Protein AF-0000000066643109 (afdb_homodimer)

Nearest PDB structures (foldseek):
  7z36-assembly1_D  TM=9.684E-01  e=5.722E-02  Homo sapiens
  7z36-assembly1_D  TM=9.692E-01  e=6.606E-02  Homo sapiens

Foldseek 3Di:
DDPPCPPDPDPPPPVPPCPVPPQDPVSVVVVVCVVPVDDDDDDLVNVQDDDDPVRVVVDDPVRVVVNVVVSVVVNVVSVVVVVPDDDDPVNVVVVVVVVCCVVVCVVPDPPPPPPPPD/DDPPCPPPPPPPPVPPPCPVVVQDPVRVVVVVCVVPVDDDDDDLVNVQDDDDPVRVVVDDPVRVVVNVVVSVVVNVVSVVVVVPDDDDPVNVVVVVVVVCCVVVCVVPDPPPPPPPPD

Radius of gyration: 29.35 Å; Cα contacts (8 Å, |Δi|>4): 134; chains: 2; bounding box: 91×87×58 Å

Secondary structure (DSSP, 8-state):
------------------------HHHHHHHHHHHHS--PPPPHHHHPPP--HHHHHHS-HHHHHHHHHHHHHHHHHHHHHHHT----HHHHHHHHHHHHHHHHHTTS----------/------------------------HHHHHHHHHHHHS--PPPPHHHHPPP--HHHHHHS-HHHHHHHHHHHHHHHHHHHHHHHT----HHHHHHHHHHHHHHHHHTTTTTT-------

Sequence (236 aa):
MAAADLSHGHYLSGDPVCLHEEKTPAGRIVADCLTDCYQDSVTFDDVAVDFTQEEWTLLDSTQRSLYSDVMLENYKNLATVGGQIIKPSLISWLEQEESRTVQGGVLQGRKTQWKGTLMAAADLSHGHYLSGDPVCLHEEKTPAGRIVADCLTDCYQDSVTFDDVAVDFTQEEWTLLDSTQRSLYSDVMLENYKNLATVGGQIIKPSLISWLEQEESRTVQGGVLQGRKTQWKGTL

Solvent-accessible surface area (backbone atoms only — not comparable to full-atom values): 14767 Å² total; per-residue (Å²): 137,83,80,79,80,82,70,77,76,75,77,82,70,66,75,71,74,70,68,73,64,71,64,45,74,50,40,46,52,47,56,48,36,72,72,65,42,72,56,81,59,81,52,62,80,75,53,60,82,87,69,54,75,70,42,52,70,64,39,51,72,70,52,48,50,51,46,46,49,50,54,52,49,38,46,49,40,45,47,51,52,23,71,61,67,64,89,48,69,66,55,54,48,46,55,49,52,51,50,50,46,50,65,52,28,77,69,51,83,86,74,79,78,79,77,72,84,122,136,84,80,78,80,80,70,82,74,75,75,81,69,65,72,71,75,70,69,72,66,70,64,45,74,50,40,46,53,46,55,48,36,71,72,65,43,71,56,82,60,82,53,64,80,75,54,59,83,87,69,54,74,70,43,50,70,66,40,49,72,67,54,49,50,50,46,47,50,51,54,50,49,39,45,49,41,45,48,51,52,23,72,60,68,65,87,48,70,67,56,54,49,47,55,49,51,51,49,51,45,49,66,51,27,71,66,73,66,77,64,84,74,81,76,77,79,124

Organism: Homo sapiens (NCBI:txid9606)

pLDDT: mean 73.39, std 25.39, range [19.12, 96.25]

Structure (mmCIF, N/CA/C/O backbone):
data_AF-0000000066643109-model_v1
#
loop_
_entity.id
_entity.type
_entity.pdbx_description
1 polymer 'Zinc finger protein 426'
#
loop_
_atom_site.group_PDB
_atom_site.id
_atom_site.type_symbol
_atom_site.label_atom_id
_atom_site.label_alt_id
_atom_site.label_comp_id
_atom_site.label_asym_id
_atom_site.label_entity_id
_ato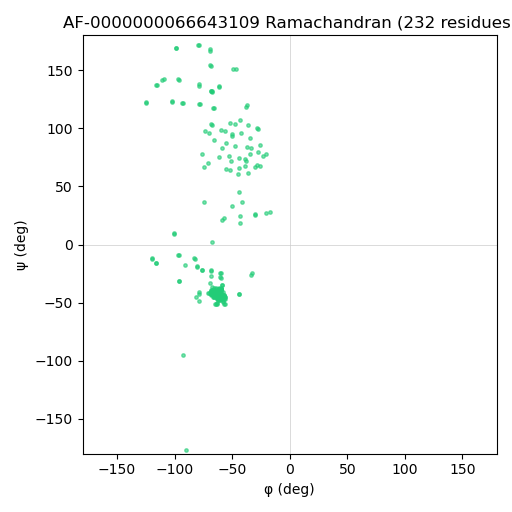m_site.label_seq_id
_atom_site.pdbx_PDB_ins_code
_atom_site.Cartn_x
_atom_site.Cartn_y
_atom_site.Cartn_z
_atom_site.occupancy
_atom_site.B_iso_or_equiv
_atom_site.auth_seq_id
_atom_site.auth_comp_id
_atom_site.auth_asym_id
_atom_site.auth_atom_id
_atom_site.pdbx_PDB_model_num
ATOM 1 N N . MET A 1 1 ? 47.844 36.219 18.75 1 25.09 1 MET A N 1
ATOM 2 C CA . MET A 1 1 ? 46.438 36.656 18.766 1 25.09 1 MET A CA 1
ATOM 3 C C . MET A 1 1 ? 45.5 35.438 18.656 1 25.09 1 MET A C 1
ATOM 5 O O . MET A 1 1 ? 45.469 34.75 17.641 1 25.09 1 MET A O 1
ATOM 9 N N . ALA A 1 2 ? 45.094 34.812 19.844 1 27.59 2 ALA A N 1
ATOM 10 C CA . ALA A 1 2 ? 44.562 33.5 20.203 1 27.59 2 ALA A CA 1
ATOM 11 C C . ALA A 1 2 ? 43.156 33.312 19.703 1 27.59 2 ALA A C 1
ATOM 13 O O . ALA A 1 2 ? 42.281 34.188 19.906 1 27.59 2 ALA A O 1
ATOM 14 N N . ALA A 1 3 ? 42.969 32.688 18.547 1 30.89 3 ALA A N 1
ATOM 15 C CA . ALA A 1 3 ? 41.719 32.469 17.828 1 30.89 3 ALA A CA 1
ATOM 16 C C . ALA A 1 3 ? 40.688 31.766 18.719 1 30.89 3 ALA A C 1
ATOM 18 O O . ALA A 1 3 ? 41 30.719 19.312 1 30.89 3 ALA A O 1
ATOM 19 N N . ALA A 1 4 ? 39.875 32.531 19.531 1 28.94 4 ALA A N 1
ATOM 20 C CA . ALA A 1 4 ? 38.875 32.062 20.469 1 28.94 4 ALA A CA 1
ATOM 21 C C . ALA A 1 4 ? 37.969 31 19.828 1 28.94 4 ALA A C 1
ATOM 23 O O . ALA A 1 4 ? 37.5 31.172 18.688 1 28.94 4 ALA A O 1
ATOM 24 N N . ASP A 1 5 ? 38.188 29.734 20.172 1 29.38 5 ASP A N 1
ATOM 25 C CA . ASP A 1 5 ? 37.562 28.453 19.875 1 29.38 5 ASP A CA 1
ATOM 26 C C . ASP A 1 5 ? 36.062 28.469 20.141 1 29.38 5 ASP A C 1
ATOM 28 O O . ASP A 1 5 ? 35.625 28.516 21.297 1 29.38 5 ASP A O 1
ATOM 32 N N . LEU A 1 6 ? 35.25 29.25 19.453 1 32.25 6 LEU A N 1
ATOM 33 C CA . LEU A 1 6 ? 33.812 29.453 19.609 1 32.25 6 LEU A CA 1
ATOM 34 C C . LEU A 1 6 ? 33.062 28.125 19.484 1 32.25 6 LEU A C 1
ATOM 36 O O . LEU A 1 6 ? 31.953 28.078 18.922 1 32.25 6 LEU A O 1
ATOM 40 N N . SER A 1 7 ? 33.719 27 19.719 1 28.22 7 SER A N 1
ATOM 41 C CA . SER A 1 7 ? 33.188 25.688 19.344 1 28.22 7 SER A CA 1
ATOM 42 C C . SER A 1 7 ? 31.906 25.391 20.109 1 28.22 7 SER A C 1
ATOM 44 O O . SER A 1 7 ? 31.156 24.484 19.734 1 28.22 7 SER A O 1
ATOM 46 N N . HIS A 1 8 ? 31.797 25.641 21.438 1 28.88 8 HIS A N 1
ATOM 47 C CA . HIS A 1 8 ? 31 24.812 22.344 1 28.88 8 HIS A CA 1
ATOM 48 C C . HIS A 1 8 ? 29.516 25.062 22.156 1 28.88 8 HIS A C 1
ATOM 50 O O . HIS A 1 8 ? 29.016 26.141 22.469 1 28.88 8 HIS A O 1
ATOM 56 N N . GLY A 1 9 ? 28.875 24.766 21.125 1 31.28 9 GLY A N 1
ATOM 57 C CA . GLY A 1 9 ? 27.438 25.016 20.969 1 31.28 9 GLY A CA 1
ATOM 58 C C . GLY A 1 9 ? 26.609 24.453 22.109 1 31.28 9 GLY A C 1
ATOM 59 O O . GLY A 1 9 ? 26.609 23.234 22.328 1 31.28 9 GLY A O 1
ATOM 60 N N . HIS A 1 10 ? 26.531 25 23.281 1 29.91 10 HIS A N 1
ATOM 61 C CA . HIS A 1 10 ? 25.812 24.719 24.516 1 29.91 10 HIS A CA 1
ATOM 62 C C . HIS A 1 10 ? 24.422 24.172 24.219 1 29.91 10 HIS A C 1
ATOM 64 O O . HIS A 1 10 ? 23.719 24.672 23.344 1 29.91 10 HIS A O 1
ATOM 70 N N . TYR A 1 11 ? 24.219 22.797 24.359 1 30.39 11 TYR A N 1
ATOM 71 C CA . TYR A 1 11 ? 23.078 21.969 24.719 1 30.39 11 TYR A CA 1
ATOM 72 C C . TYR A 1 11 ? 22.141 22.688 25.672 1 30.39 11 TYR A C 1
ATOM 74 O O . TYR A 1 11 ? 22.531 23.062 26.781 1 30.39 11 TYR A O 1
ATOM 82 N N . LEU A 1 12 ? 21.453 23.766 25.25 1 33.47 12 LEU A N 1
ATOM 83 C CA . LEU A 1 12 ? 20.422 24.328 26.094 1 33.47 12 LEU A CA 1
ATOM 84 C C . LEU A 1 12 ? 19.625 23.234 26.797 1 33.47 12 LEU A C 1
ATOM 86 O O . LEU A 1 12 ? 18.906 22.469 26.141 1 33.47 12 LEU A O 1
ATOM 90 N N . SER A 1 13 ? 20.188 22.5 27.688 1 35.19 13 SER A N 1
ATOM 91 C CA . SER A 1 13 ? 19.688 21.703 28.812 1 35.19 13 SER A CA 1
ATOM 92 C C . SER A 1 13 ? 18.609 22.469 29.578 1 35.19 13 SER A C 1
ATOM 94 O O . SER A 1 13 ? 18.891 23.141 30.578 1 35.19 13 SER A O 1
ATOM 96 N N . GLY A 1 14 ? 17.969 23.453 29.125 1 35.06 14 GLY A N 1
ATOM 97 C CA . GLY A 1 14 ? 16.969 23.953 30.062 1 35.06 14 GLY A CA 1
ATOM 98 C C . GLY A 1 14 ? 16.188 22.844 30.734 1 35.06 14 GLY A C 1
ATOM 99 O O . GLY A 1 14 ? 15.938 21.797 30.141 1 35.06 14 GLY A O 1
ATOM 100 N N . ASP A 1 15 ? 16.422 22.578 32 1 40.12 15 ASP A N 1
ATOM 101 C CA . ASP A 1 15 ? 15.562 21.766 32.844 1 40.12 15 ASP A CA 1
ATOM 102 C C . ASP A 1 15 ? 14.109 21.812 32.375 1 40.12 15 ASP A C 1
ATOM 104 O O . ASP A 1 15 ? 13.492 22.891 32.375 1 40.12 15 ASP A O 1
ATOM 108 N N . PRO A 1 16 ? 13.68 21.078 31.359 1 40.12 16 PRO A N 1
ATOM 109 C CA . PRO A 1 16 ? 12.227 21.141 31.172 1 40.12 16 PRO A CA 1
ATOM 110 C C . PRO A 1 16 ? 11.469 21.156 32.5 1 40.12 16 PRO A C 1
ATOM 112 O O . PRO A 1 16 ? 11.703 20.312 33.375 1 40.12 16 PRO A O 1
ATOM 115 N N . VAL A 1 17 ? 11.406 22.125 33.281 1 42.88 17 VAL A N 1
ATOM 116 C CA . VAL A 1 17 ? 10.188 22.094 34.094 1 42.88 17 VAL A CA 1
ATOM 117 C C . VAL A 1 17 ? 9.125 21.25 33.375 1 42.88 17 VAL A C 1
ATOM 119 O O . VAL A 1 17 ? 8.688 21.609 32.281 1 42.88 17 VAL A O 1
ATOM 122 N N . CYS A 1 18 ? 9.188 19.953 33.375 1 43.78 18 CYS A N 1
ATOM 123 C CA . CYS A 1 18 ? 8.102 19.031 33.031 1 43.78 18 CYS A CA 1
ATOM 124 C C . CYS A 1 18 ? 6.75 19.641 33.375 1 43.78 18 CYS A C 1
ATOM 126 O O . CYS A 1 18 ? 6.254 19.469 34.5 1 43.78 18 CYS A O 1
ATOM 128 N N . LEU A 1 19 ? 6.484 20.844 33.438 1 39.53 19 LEU A N 1
ATOM 129 C CA . LEU A 1 19 ? 5.043 21.031 33.312 1 39.53 19 LEU A CA 1
ATOM 130 C C . LEU A 1 19 ? 4.402 19.922 32.5 1 39.53 19 LEU A C 1
ATOM 132 O O . LEU A 1 19 ? 4.66 19.812 31.297 1 39.53 19 LEU A O 1
ATOM 136 N N . HIS A 1 20 ? 4.324 18.672 32.938 1 47.22 20 HIS A N 1
ATOM 137 C CA . HIS A 1 20 ? 3.406 17.641 32.469 1 47.22 20 HIS A CA 1
ATOM 138 C C . HIS A 1 20 ? 2.244 18.25 31.703 1 47.22 20 HIS A C 1
ATOM 140 O O . HIS A 1 20 ? 1.21 18.594 32.281 1 47.22 20 HIS A O 1
ATOM 146 N N . GLU A 1 21 ? 2.396 19.359 31.078 1 54.44 21 GLU A N 1
ATOM 147 C CA . GLU A 1 21 ? 1.224 19.781 30.312 1 54.44 21 GLU A CA 1
ATOM 148 C C . GLU A 1 21 ? 0.521 18.609 29.672 1 54.44 21 GLU A C 1
ATOM 150 O O . GLU A 1 21 ? 1.142 17.844 28.922 1 54.44 21 GLU A O 1
ATOM 155 N N . GLU A 1 22 ? -0.331 17.953 30.391 1 64.69 22 GLU A N 1
ATOM 156 C CA . GLU A 1 22 ? -1.212 16.922 29.859 1 64.69 22 GLU A CA 1
ATOM 157 C C . GLU A 1 22 ? -1.52 17.141 28.391 1 64.69 22 GLU A C 1
ATOM 159 O O . GLU A 1 22 ? -1.927 18.234 28 1 64.69 22 GLU A O 1
ATOM 164 N N . LYS A 1 23 ? -0.829 16.422 27.531 1 74.25 23 LYS A N 1
ATOM 165 C CA . LYS A 1 23 ? -1.184 16.516 26.125 1 74.25 23 LYS A CA 1
ATOM 166 C C .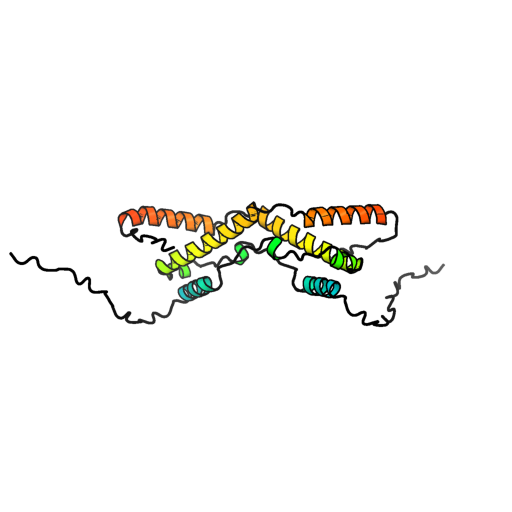 LYS A 1 23 ? -2.693 16.641 25.938 1 74.25 23 LYS A C 1
ATOM 168 O O . LYS A 1 23 ? -3.461 15.922 26.594 1 74.25 23 LYS A O 1
ATOM 173 N N . THR A 1 24 ? -3.078 17.734 25.328 1 85.44 24 THR A N 1
ATOM 174 C CA . THR A 1 24 ? -4.48 17.797 24.938 1 85.44 24 THR A CA 1
ATOM 175 C C . THR A 1 24 ? -4.895 16.531 24.203 1 85.44 24 THR A C 1
ATOM 177 O O . THR A 1 24 ? -4.039 15.758 23.75 1 85.44 24 THR A O 1
ATOM 180 N N . PRO A 1 25 ? -6.16 16.219 24.344 1 87.94 25 PRO A N 1
ATOM 181 C CA . PRO A 1 25 ? -6.621 15.078 23.547 1 87.94 25 PRO A CA 1
ATOM 182 C C . PRO A 1 25 ? -6.102 15.109 22.109 1 87.94 25 PRO A C 1
ATOM 184 O O . PRO A 1 25 ? -5.699 14.078 21.578 1 87.94 25 PRO A O 1
ATOM 187 N N . ALA A 1 26 ? -6.156 16.344 21.562 1 90.25 26 ALA A N 1
ATOM 188 C CA . ALA A 1 26 ? -5.641 16.484 20.203 1 90.25 26 ALA A CA 1
ATOM 189 C C . ALA A 1 26 ? -4.152 16.156 20.141 1 90.25 26 ALA A C 1
ATOM 191 O O . ALA A 1 26 ? -3.689 15.5 19.203 1 90.25 26 ALA A O 1
ATOM 192 N N . GLY A 1 27 ? -3.414 16.609 21.094 1 90.88 27 GLY A N 1
ATOM 193 C CA . GLY A 1 27 ? -1.991 16.328 21.188 1 90.88 27 GLY A CA 1
ATOM 194 C C . GLY A 1 27 ? -1.694 14.836 21.281 1 90.88 27 GLY A C 1
ATOM 195 O O . GLY A 1 27 ? -0.711 14.359 20.719 1 90.88 27 GLY A O 1
ATOM 196 N N . ARG A 1 28 ? -2.506 14.133 21.984 1 90.38 28 ARG A N 1
ATOM 197 C CA . ARG A 1 28 ? -2.342 12.688 22.125 1 90.38 28 ARG A CA 1
ATOM 198 C C . ARG A 1 28 ? -2.541 11.984 20.797 1 90.38 28 ARG A C 1
ATOM 200 O O . ARG A 1 28 ? -1.854 11.008 20.5 1 90.38 28 ARG A O 1
ATOM 207 N N . ILE A 1 29 ? -3.506 12.539 20.047 1 91.25 29 ILE A N 1
ATOM 208 C CA . ILE A 1 29 ? -3.756 11.969 18.734 1 91.25 29 ILE A CA 1
ATOM 209 C C . ILE A 1 29 ? -2.502 12.102 17.859 1 91.25 29 ILE A C 1
ATOM 211 O O . ILE A 1 29 ? -2.115 11.156 17.172 1 91.25 29 ILE A O 1
ATOM 215 N N . VAL A 1 30 ? -1.817 13.242 17.938 1 92.31 30 VAL A N 1
ATOM 216 C CA . VAL A 1 30 ? -0.598 13.453 17.156 1 92.31 30 VAL A CA 1
ATOM 217 C C . VAL A 1 30 ? 0.509 12.539 17.672 1 92.31 30 VAL A C 1
ATOM 219 O O . VAL A 1 30 ? 1.261 11.961 16.891 1 92.31 30 VAL A O 1
ATOM 222 N N . ALA A 1 31 ? 0.611 12.43 18.938 1 89.5 31 ALA A N 1
ATOM 223 C CA . ALA A 1 31 ? 1.619 11.547 19.516 1 89.5 31 ALA A CA 1
ATOM 224 C C . ALA A 1 31 ? 1.421 10.109 19.062 1 89.5 31 ALA A C 1
ATOM 226 O O . ALA A 1 31 ? 2.387 9.414 18.719 1 89.5 31 ALA A O 1
ATOM 227 N N . ASP A 1 32 ? 0.211 9.68 19.062 1 89.88 32 ASP A N 1
ATOM 228 C CA . ASP A 1 32 ? -0.107 8.336 18.594 1 89.88 32 ASP A CA 1
ATOM 229 C C . ASP A 1 32 ? 0.246 8.188 17.109 1 89.88 32 ASP A C 1
ATOM 231 O O . ASP A 1 32 ? 0.726 7.133 16.688 1 89.88 32 ASP A O 1
ATOM 235 N N . CYS A 1 33 ? -0.052 9.25 16.344 1 89.19 33 CYS A N 1
ATOM 236 C CA . CYS A 1 33 ? 0.251 9.234 14.922 1 89.19 33 CYS A CA 1
ATOM 237 C C . CYS A 1 33 ? 1.745 9.055 14.688 1 89.19 33 CYS A C 1
ATOM 239 O O . CYS A 1 33 ? 2.146 8.367 13.742 1 89.19 33 CYS A O 1
ATOM 241 N N . LEU A 1 34 ? 2.521 9.672 15.523 1 86.62 34 LEU A N 1
ATOM 242 C CA . LEU A 1 34 ? 3.967 9.562 15.367 1 86.62 34 LEU A CA 1
ATOM 243 C C . LEU A 1 34 ? 4.418 8.109 15.477 1 86.62 34 LEU A C 1
ATOM 245 O O . LEU A 1 34 ? 5.383 7.707 14.828 1 86.62 34 LEU A O 1
ATOM 249 N N . THR A 1 35 ? 3.686 7.387 16.188 1 86.06 35 THR A N 1
ATOM 250 C CA . THR A 1 35 ? 4.09 6.004 16.422 1 86.06 35 THR A CA 1
ATOM 251 C C . THR A 1 35 ? 3.398 5.059 15.445 1 86.06 35 THR A C 1
ATOM 253 O O . THR A 1 35 ? 3.986 4.066 15.016 1 86.06 35 THR A O 1
ATOM 256 N N . ASP A 1 36 ? 2.244 5.445 15.094 1 86.25 36 ASP A N 1
ATOM 257 C CA . ASP A 1 36 ? 1.431 4.422 14.445 1 86.25 36 ASP A CA 1
ATOM 258 C C . ASP A 1 36 ? 1.048 4.844 13.031 1 86.25 36 ASP A C 1
ATOM 260 O O . ASP A 1 36 ? 0.532 4.035 12.25 1 86.25 36 ASP A O 1
ATOM 264 N N . CYS A 1 37 ? 1.253 6.059 12.656 1 85.19 37 CYS A N 1
ATOM 265 C CA . CYS A 1 37 ? 0.661 6.551 11.414 1 85.19 37 CYS A CA 1
ATOM 266 C C . CYS A 1 37 ? 1.658 6.473 10.266 1 85.19 37 CYS A C 1
ATOM 268 O O . CYS A 1 37 ? 1.289 6.652 9.109 1 85.19 37 CYS A O 1
ATOM 270 N N . TYR A 1 38 ? 2.928 6.16 10.656 1 82.94 38 TYR A N 1
ATOM 271 C CA . TYR A 1 38 ? 3.885 5.965 9.57 1 82.94 38 TYR A CA 1
ATOM 272 C C . TYR A 1 38 ? 3.711 4.594 8.93 1 82.94 38 TYR A C 1
ATOM 274 O O . TYR A 1 38 ? 3.705 3.572 9.625 1 82.94 38 TYR A O 1
ATOM 282 N N . GLN A 1 39 ? 3.432 4.625 7.68 1 81 39 GLN A N 1
ATOM 283 C CA . GLN A 1 39 ? 3.24 3.352 6.992 1 81 39 GLN A CA 1
ATOM 284 C C . GLN A 1 39 ? 4.16 3.236 5.777 1 81 39 GLN A C 1
ATOM 286 O O . GLN A 1 39 ? 4.191 4.129 4.93 1 81 39 GLN A O 1
ATOM 291 N N . ASP A 1 40 ? 4.934 2.145 5.895 1 82.5 40 ASP A N 1
ATOM 292 C CA . ASP A 1 40 ? 5.68 1.821 4.68 1 82.5 40 ASP A CA 1
ATOM 293 C C . ASP A 1 40 ? 4.742 1.353 3.57 1 82.5 40 ASP A C 1
ATOM 295 O O . ASP A 1 40 ? 3.738 0.687 3.836 1 82.5 40 ASP A O 1
ATOM 299 N N . SER A 1 41 ? 4.918 1.901 2.402 1 85.44 41 SER A N 1
ATOM 300 C CA . SER A 1 41 ? 4.152 1.405 1.261 1 85.44 41 SER A CA 1
ATOM 301 C C . SER A 1 41 ? 4.469 -0.061 0.982 1 85.44 41 SER A C 1
ATOM 303 O O . SER A 1 41 ? 5.617 -0.49 1.109 1 85.44 41 SER A O 1
ATOM 305 N N . VAL A 1 42 ? 3.475 -0.715 0.774 1 87.81 42 VAL A N 1
ATOM 306 C CA . VAL A 1 42 ? 3.637 -2.127 0.439 1 87.81 42 VAL A CA 1
ATOM 307 C C . VAL A 1 42 ? 3.691 -2.293 -1.078 1 87.81 42 VAL A C 1
ATOM 309 O O . VAL A 1 42 ? 2.84 -1.769 -1.798 1 87.81 42 VAL A O 1
ATOM 312 N N . THR A 1 43 ? 4.824 -2.896 -1.604 1 90.69 43 THR A N 1
ATOM 313 C CA . THR A 1 43 ? 4.953 -3.242 -3.016 1 90.69 43 THR A CA 1
ATOM 314 C C . THR A 1 43 ? 4.641 -4.719 -3.24 1 90.69 43 THR A C 1
ATOM 316 O O . THR A 1 43 ? 4.523 -5.488 -2.283 1 90.69 43 THR A O 1
ATOM 319 N N . PHE A 1 44 ? 4.504 -5.109 -4.469 1 92.94 44 PHE A N 1
ATOM 320 C CA . PHE A 1 44 ? 4.234 -6.512 -4.777 1 92.94 44 PHE A CA 1
ATOM 321 C C . PHE A 1 44 ? 5.371 -7.398 -4.285 1 92.94 44 PHE A C 1
ATOM 323 O O . PHE A 1 44 ? 5.133 -8.508 -3.797 1 92.94 44 PHE A O 1
ATOM 330 N N . ASP A 1 45 ? 6.625 -6.949 -4.395 1 90.56 45 ASP A N 1
ATOM 331 C CA . ASP A 1 45 ? 7.777 -7.727 -3.949 1 90.56 45 ASP A CA 1
ATOM 332 C C . ASP A 1 45 ? 7.699 -8.016 -2.453 1 90.56 45 ASP A C 1
ATOM 334 O O . ASP A 1 45 ? 8.234 -9.023 -1.98 1 90.56 45 ASP A O 1
ATOM 338 N N . ASP A 1 46 ? 6.977 -7.168 -1.773 1 89.62 46 ASP A N 1
ATOM 339 C CA . ASP A 1 46 ? 6.844 -7.34 -0.331 1 89.62 46 ASP A CA 1
ATOM 340 C C . ASP A 1 46 ? 5.871 -8.469 0 1 89.62 46 ASP A C 1
ATOM 342 O O . ASP A 1 46 ? 5.926 -9.039 1.091 1 89.62 46 ASP A O 1
ATOM 346 N N . VAL A 1 47 ? 4.973 -8.82 -0.944 1 89.81 47 VAL A N 1
ATOM 347 C CA . VAL A 1 47 ? 3.936 -9.797 -0.624 1 89.81 47 VAL A CA 1
ATOM 348 C C . VAL A 1 47 ? 4.113 -11.039 -1.489 1 89.81 47 VAL A C 1
ATOM 350 O O . VAL A 1 47 ? 3.52 -12.086 -1.215 1 89.81 47 VAL A O 1
ATOM 353 N N . ALA A 1 48 ? 4.879 -10.945 -2.525 1 92.19 48 ALA A N 1
ATOM 354 C CA . ALA A 1 48 ? 5.082 -12.07 -3.428 1 92.19 48 ALA A CA 1
ATOM 355 C C . ALA A 1 48 ? 5.844 -13.195 -2.734 1 92.19 48 ALA A C 1
ATOM 357 O O . ALA A 1 48 ? 6.777 -12.945 -1.97 1 92.19 48 ALA A O 1
ATOM 358 N N . VAL A 1 49 ? 5.273 -14.422 -2.898 1 93.12 49 VAL A N 1
ATOM 359 C CA . VAL A 1 49 ? 5.953 -15.625 -2.432 1 93.12 49 VAL A CA 1
ATOM 360 C C . VAL A 1 49 ? 6.594 -16.344 -3.613 1 93.12 49 VAL A C 1
ATOM 362 O O . VAL A 1 49 ? 5.898 -16.766 -4.551 1 93.12 49 VAL A O 1
ATOM 365 N N . ASP A 1 50 ? 7.922 -16.547 -3.488 1 91.44 50 ASP A N 1
ATOM 366 C CA . ASP A 1 50 ? 8.656 -17.156 -4.586 1 91.44 50 ASP A CA 1
ATOM 367 C C . ASP A 1 50 ? 8.828 -18.656 -4.359 1 91.44 50 ASP A C 1
ATOM 369 O O . ASP A 1 50 ? 9.078 -19.094 -3.234 1 91.44 50 ASP A O 1
ATOM 373 N N . PHE A 1 51 ? 8.727 -19.406 -5.469 1 92.88 51 PHE A N 1
ATOM 374 C CA . PHE A 1 51 ? 9.047 -20.828 -5.484 1 92.88 51 PHE A CA 1
ATOM 375 C C . PHE A 1 51 ? 10.227 -21.109 -6.398 1 92.88 51 PHE A C 1
ATOM 377 O O . PHE A 1 51 ? 10.344 -20.516 -7.477 1 92.88 51 PHE A O 1
ATOM 384 N N . THR A 1 52 ? 11.133 -21.984 -5.891 1 90.5 52 THR A N 1
ATOM 385 C CA . THR A 1 52 ? 12.109 -22.547 -6.816 1 90.5 52 THR A CA 1
ATOM 386 C C . THR A 1 52 ? 11.43 -23.5 -7.805 1 90.5 52 THR A C 1
ATOM 388 O O . THR A 1 52 ? 10.281 -23.891 -7.598 1 90.5 52 THR A O 1
ATOM 391 N N . GLN A 1 53 ? 12.141 -23.875 -8.883 1 88.94 53 GLN A N 1
ATOM 392 C CA . GLN A 1 53 ? 11.609 -24.828 -9.852 1 88.94 53 GLN A CA 1
ATOM 393 C C . GLN A 1 53 ? 11.25 -26.156 -9.188 1 88.94 53 GLN A C 1
ATOM 395 O O . GLN A 1 53 ? 10.203 -26.734 -9.477 1 88.94 53 GLN A O 1
ATOM 400 N N . GLU A 1 54 ? 12.125 -26.578 -8.281 1 90.69 54 GLU A N 1
ATOM 401 C CA . GLU A 1 54 ? 11.898 -27.828 -7.574 1 90.69 54 GLU A CA 1
ATOM 402 C C . GLU A 1 54 ? 10.664 -27.75 -6.684 1 90.69 54 GLU A C 1
ATOM 404 O O . GLU A 1 54 ? 9.836 -28.672 -6.668 1 90.69 54 GLU A O 1
ATOM 409 N N . GLU A 1 55 ? 10.562 -26.656 -5.973 1 91 55 GLU A N 1
ATOM 410 C CA . GLU A 1 55 ? 9.398 -26.469 -5.113 1 91 55 GLU A CA 1
ATOM 411 C C . GLU A 1 55 ? 8.117 -26.391 -5.934 1 91 55 GLU A C 1
ATOM 413 O O . GLU A 1 55 ? 7.09 -26.953 -5.535 1 91 55 GLU A O 1
ATOM 418 N N . TRP A 1 56 ? 8.141 -25.781 -7.051 1 91 56 TRP A N 1
ATOM 419 C CA . TRP A 1 56 ? 6.969 -25.609 -7.91 1 91 56 TRP A CA 1
ATOM 420 C C . TRP A 1 56 ? 6.457 -26.969 -8.391 1 91 56 TRP A C 1
ATOM 422 O O . TRP A 1 56 ? 5.246 -27.188 -8.469 1 91 56 TRP A O 1
ATOM 432 N N . THR A 1 57 ? 7.363 -27.875 -8.742 1 91.25 57 THR A N 1
ATOM 433 C CA . THR A 1 57 ? 6.984 -29.188 -9.25 1 91.25 57 THR A CA 1
ATOM 434 C C . THR A 1 57 ? 6.328 -30.031 -8.156 1 91.25 57 THR A C 1
ATOM 436 O O . THR A 1 57 ? 5.617 -30.984 -8.453 1 91.25 57 THR A O 1
ATOM 439 N N . LEU A 1 58 ? 6.629 -29.641 -6.875 1 92.62 58 LEU A N 1
ATOM 440 C CA . LEU A 1 58 ? 6.082 -30.391 -5.758 1 92.62 58 LEU A CA 1
ATOM 441 C C . LEU A 1 58 ? 4.664 -29.938 -5.434 1 92.62 58 LEU A C 1
ATOM 443 O O . LEU A 1 58 ? 3.945 -30.609 -4.688 1 92.62 58 LEU A O 1
ATOM 447 N N . LEU A 1 59 ? 4.199 -28.828 -5.996 1 92.94 59 LEU A N 1
ATOM 448 C CA . LEU A 1 59 ? 2.836 -28.344 -5.797 1 92.94 59 LEU A CA 1
ATOM 449 C C . LEU A 1 59 ? 1.853 -29.125 -6.676 1 92.94 59 LEU A C 1
ATOM 451 O O . LEU A 1 59 ? 2.154 -29.422 -7.832 1 92.94 59 LEU A O 1
ATOM 455 N N . ASP A 1 60 ? 0.731 -29.469 -6.117 1 90.38 60 ASP A N 1
ATOM 456 C CA . ASP A 1 60 ? -0.319 -30.047 -6.953 1 90.38 60 ASP A CA 1
ATOM 457 C C . ASP A 1 60 ? -1.077 -28.953 -7.703 1 90.38 60 ASP A C 1
ATOM 459 O O . ASP A 1 60 ? -0.85 -27.766 -7.473 1 90.38 60 ASP A O 1
ATOM 463 N N . SER A 1 61 ? -1.949 -29.328 -8.625 1 87.88 61 SER A N 1
ATOM 464 C CA . SER A 1 61 ? -2.648 -28.391 -9.5 1 87.88 61 SER A CA 1
ATOM 465 C C . SER A 1 61 ? -3.5 -27.422 -8.688 1 87.88 61 SER A C 1
ATOM 467 O O . SER A 1 61 ? -3.6 -26.234 -9.031 1 87.88 61 SER A O 1
ATOM 469 N N . THR A 1 62 ? -4.203 -27.906 -7.617 1 88.69 62 THR A N 1
ATOM 470 C CA . THR A 1 62 ? -5.043 -27.062 -6.77 1 88.69 62 THR A CA 1
ATOM 471 C C . THR A 1 62 ? -4.203 -26.016 -6.059 1 88.69 62 THR A C 1
ATOM 473 O O . THR A 1 62 ? -4.574 -24.828 -6.027 1 88.69 62 THR A O 1
ATOM 476 N N . GLN A 1 63 ? -3.023 -26.453 -5.59 1 89.5 63 GLN A N 1
ATOM 477 C CA . GLN A 1 63 ? -2.115 -25.547 -4.895 1 89.5 63 GLN A CA 1
ATOM 478 C C . GLN A 1 63 ? -1.542 -24.5 -5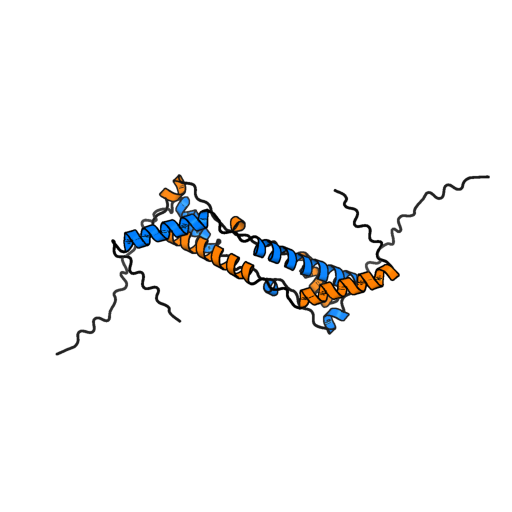.852 1 89.5 63 GLN A C 1
ATOM 480 O O . GLN A 1 63 ? -1.422 -23.328 -5.496 1 89.5 63 GLN A O 1
ATOM 485 N N . ARG A 1 64 ? -1.215 -24.859 -7.027 1 92.69 64 ARG A N 1
ATOM 486 C CA . ARG A 1 64 ? -0.73 -23.922 -8.039 1 92.69 64 ARG A CA 1
ATOM 487 C C . ARG A 1 64 ? -1.8 -22.891 -8.391 1 92.69 64 ARG A C 1
ATOM 489 O O . ARG A 1 64 ? -1.51 -21.703 -8.508 1 92.69 64 ARG A O 1
ATOM 496 N N . SER A 1 65 ? -3.018 -23.375 -8.555 1 91.19 65 SER A N 1
ATOM 497 C CA . SER A 1 65 ? -4.121 -22.469 -8.867 1 91.19 65 SER A CA 1
ATOM 498 C C . SER A 1 65 ? -4.367 -21.484 -7.73 1 91.19 65 SER A C 1
ATOM 500 O O . SER A 1 65 ? -4.57 -20.297 -7.973 1 91.19 65 SER A O 1
ATOM 502 N N . LEU A 1 66 ? -4.363 -22.031 -6.531 1 91.81 66 LEU A N 1
ATOM 503 C CA . LEU A 1 66 ? -4.562 -21.172 -5.367 1 91.81 66 LEU A CA 1
ATOM 504 C C . LEU A 1 66 ? -3.469 -20.109 -5.285 1 91.81 66 LEU A C 1
ATOM 506 O O . LEU A 1 66 ? -3.758 -18.922 -5.066 1 91.81 66 LEU A O 1
ATOM 510 N N . TYR A 1 67 ? -2.227 -20.562 -5.469 1 94.44 67 TYR A N 1
ATOM 511 C CA . TYR A 1 67 ? -1.094 -19.641 -5.492 1 94.44 67 TYR A CA 1
ATOM 512 C C . TYR A 1 67 ? -1.284 -18.578 -6.555 1 94.44 67 TYR A C 1
ATOM 514 O O . TYR A 1 67 ? -1.136 -17.375 -6.277 1 94.44 67 TYR A O 1
ATOM 522 N N . SER A 1 68 ? -1.58 -18.922 -7.777 1 94.19 68 SER A N 1
ATOM 523 C CA . SER A 1 68 ? -1.789 -18 -8.891 1 94.19 68 SER A CA 1
ATOM 524 C C . SER A 1 68 ? -2.889 -17 -8.57 1 94.19 68 SER A C 1
ATOM 526 O O . SER A 1 68 ? -2.711 -15.797 -8.773 1 94.19 68 SER A O 1
ATOM 528 N N . ASP A 1 69 ? -3.947 -17.516 -8.008 1 93.5 69 ASP A N 1
ATOM 529 C CA . ASP A 1 69 ? -5.074 -16.641 -7.672 1 93.5 69 ASP A CA 1
ATOM 530 C C . ASP A 1 69 ? -4.66 -15.578 -6.664 1 93.5 69 ASP A C 1
ATOM 532 O O . ASP A 1 69 ? -4.98 -14.398 -6.832 1 93.5 69 ASP A O 1
ATOM 536 N N . VAL A 1 70 ? -3.98 -16.031 -5.668 1 94.06 70 VAL A N 1
ATOM 537 C CA . VAL A 1 70 ? -3.596 -15.117 -4.602 1 94.06 70 VAL A CA 1
ATOM 538 C C . VAL A 1 70 ? -2.604 -14.086 -5.141 1 94.06 70 VAL A C 1
ATOM 540 O O . VAL A 1 70 ? -2.756 -12.891 -4.906 1 94.06 70 VAL A O 1
ATOM 543 N N . MET A 1 71 ? -1.585 -14.508 -5.957 1 95.62 71 ME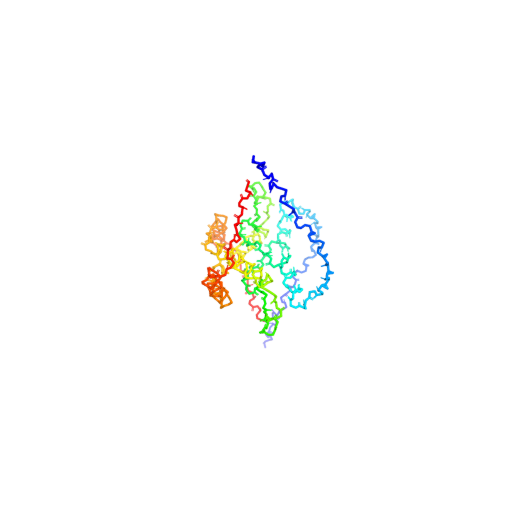T A N 1
ATOM 544 C CA . MET A 1 71 ? -0.589 -13.586 -6.492 1 95.62 71 MET A CA 1
ATOM 545 C C . MET A 1 71 ? -1.225 -12.609 -7.477 1 95.62 71 MET A C 1
ATOM 547 O O . MET A 1 71 ? -0.92 -11.414 -7.457 1 95.62 71 MET A O 1
ATOM 551 N N . LEU A 1 72 ? -2.135 -13.094 -8.289 1 94.62 72 LEU A N 1
ATOM 552 C CA . LEU A 1 72 ? -2.799 -12.242 -9.266 1 94.62 72 LEU A CA 1
ATOM 553 C C . LEU A 1 72 ? -3.707 -11.227 -8.578 1 94.62 72 LEU A C 1
ATOM 555 O O . LEU A 1 72 ? -3.752 -10.055 -8.977 1 94.62 72 LEU A O 1
ATOM 559 N N . GLU A 1 73 ? -4.434 -11.711 -7.574 1 94 73 GLU A N 1
ATOM 560 C CA . GLU A 1 73 ? -5.297 -10.812 -6.816 1 94 73 GLU A CA 1
ATOM 561 C C . GLU A 1 73 ? -4.484 -9.742 -6.094 1 94 73 GLU A C 1
ATOM 563 O O . GLU A 1 73 ? -4.871 -8.57 -6.074 1 94 73 GLU A O 1
ATOM 568 N N . ASN A 1 74 ? -3.432 -10.141 -5.445 1 93.75 74 ASN A N 1
ATOM 569 C CA . ASN A 1 74 ? -2.568 -9.18 -4.766 1 93.75 74 ASN A CA 1
ATOM 570 C C . ASN A 1 74 ? -2.039 -8.125 -5.73 1 93.75 74 ASN A C 1
ATOM 572 O O . ASN A 1 74 ? -2.057 -6.93 -5.422 1 93.75 74 ASN A O 1
ATOM 576 N N . TYR A 1 75 ? -1.615 -8.531 -6.895 1 94.88 75 TYR A N 1
ATOM 577 C CA . TYR A 1 75 ? -1.132 -7.594 -7.902 1 94.88 75 TYR A CA 1
ATOM 578 C C . TYR A 1 75 ? -2.242 -6.648 -8.344 1 94.88 75 TYR A C 1
ATOM 580 O O . TYR A 1 75 ? -2.031 -5.434 -8.445 1 94.88 75 TYR A O 1
ATOM 588 N N . LYS A 1 76 ? -3.389 -7.18 -8.609 1 93.81 76 LYS A N 1
ATOM 589 C CA . LYS A 1 76 ? -4.531 -6.371 -9.023 1 93.81 76 LYS A CA 1
ATOM 590 C C . LYS A 1 76 ? -4.871 -5.316 -7.973 1 93.81 76 LYS A C 1
ATOM 592 O O . LYS A 1 76 ? -5.105 -4.152 -8.305 1 93.81 76 LYS A O 1
ATOM 597 N N . ASN A 1 77 ? -4.965 -5.723 -6.711 1 93.31 77 ASN A N 1
ATOM 598 C CA . ASN A 1 77 ? -5.262 -4.801 -5.621 1 93.31 77 ASN A CA 1
ATOM 599 C C . ASN A 1 77 ? -4.25 -3.66 -5.559 1 93.31 77 ASN A C 1
ATOM 601 O O . ASN A 1 77 ? -4.629 -2.494 -5.445 1 93.31 77 ASN A O 1
ATOM 605 N N . LEU A 1 78 ? -2.947 -4.012 -5.648 1 91.81 78 LEU A N 1
ATOM 606 C CA . LEU A 1 78 ? -1.893 -3.006 -5.59 1 91.81 78 LEU A CA 1
ATOM 607 C C . LEU A 1 78 ? -1.951 -2.086 -6.805 1 91.81 78 LEU A C 1
ATOM 609 O O . LEU A 1 78 ? -1.816 -0.867 -6.672 1 91.81 78 LEU A O 1
ATOM 613 N N . ALA A 1 79 ? -2.168 -2.66 -7.941 1 93 79 ALA A N 1
ATOM 614 C CA . ALA A 1 79 ? -2.24 -1.883 -9.172 1 93 79 ALA A CA 1
ATOM 615 C C . ALA A 1 79 ? -3.422 -0.917 -9.148 1 93 79 ALA A C 1
ATOM 617 O O . ALA A 1 79 ? -3.303 0.231 -9.586 1 93 79 ALA A O 1
ATOM 618 N N . THR A 1 80 ? -4.543 -1.393 -8.641 1 92.25 80 THR A N 1
ATOM 619 C CA . THR A 1 80 ? -5.738 -0.564 -8.547 1 92.25 80 THR A CA 1
ATOM 620 C C . THR A 1 80 ? -5.508 0.623 -7.621 1 92.25 80 THR A C 1
ATOM 622 O O . THR A 1 80 ? -5.812 1.764 -7.973 1 92.25 80 THR A O 1
ATOM 625 N N . VAL A 1 81 ? -5.043 0.334 -6.52 1 89.62 81 VAL A N 1
ATOM 626 C CA . VAL A 1 81 ? -4.77 1.397 -5.559 1 89.62 81 VAL A CA 1
ATOM 627 C C . VAL A 1 81 ? -3.729 2.355 -6.133 1 89.62 81 VAL A C 1
ATOM 629 O O . VAL A 1 81 ? -3.879 3.576 -6.035 1 89.62 81 VAL A O 1
ATOM 632 N N . GLY A 1 82 ? -2.68 1.781 -6.723 1 90.19 82 GLY A N 1
ATOM 633 C CA . GLY A 1 82 ? -1.655 2.604 -7.348 1 90.19 82 GLY A CA 1
ATOM 634 C C . GLY A 1 82 ? -2.195 3.5 -8.445 1 90.19 82 GLY A C 1
ATOM 635 O O . GLY A 1 82 ? -1.79 4.656 -8.562 1 90.19 82 GLY A O 1
ATOM 636 N N . GLY A 1 83 ? -3.133 3.092 -9.172 1 89.44 83 GLY A N 1
ATOM 637 C CA . GLY A 1 83 ? -3.725 3.838 -10.273 1 89.44 83 GLY A CA 1
ATOM 638 C C . GLY A 1 83 ? -4.734 4.871 -9.82 1 89.44 83 GLY A C 1
ATOM 639 O O . GLY A 1 83 ? -5.105 5.766 -10.578 1 89.44 83 GLY A O 1
ATOM 640 N N . GLN A 1 84 ? -5.176 4.699 -8.672 1 87.12 84 GLN A N 1
ATOM 641 C CA . GLN A 1 84 ? -6.227 5.574 -8.156 1 87.12 84 GLN A CA 1
ATOM 642 C C . GLN A 1 84 ? -5.648 6.637 -7.227 1 87.12 84 GLN A C 1
ATOM 644 O O . GLN A 1 84 ? -6.395 7.336 -6.539 1 87.12 84 GLN A O 1
ATOM 649 N N . ILE A 1 85 ? -4.383 6.727 -7.191 1 88.5 85 ILE A N 1
ATOM 650 C CA . ILE A 1 85 ? -3.781 7.703 -6.293 1 88.5 85 ILE A CA 1
ATOM 651 C C . ILE A 1 85 ? -4.094 9.117 -6.785 1 88.5 85 ILE A C 1
ATOM 653 O O . ILE A 1 85 ? -3.625 9.523 -7.852 1 88.5 85 ILE A O 1
ATOM 657 N N . ILE A 1 86 ? -4.98 9.773 -6.168 1 88.62 86 ILE A N 1
ATOM 658 C CA . ILE A 1 86 ? -5.328 11.18 -6.352 1 88.62 86 ILE A CA 1
ATOM 659 C C . ILE A 1 86 ? -4.902 11.984 -5.125 1 88.62 86 ILE A C 1
ATOM 661 O O . ILE A 1 86 ? -4.996 11.5 -3.996 1 88.62 86 ILE A O 1
ATOM 665 N N . LYS A 1 87 ? -4.43 13.141 -5.359 1 93.5 87 LYS A N 1
ATOM 666 C CA . LYS A 1 87 ? -4.016 13.984 -4.238 1 93.5 87 LYS A CA 1
ATOM 667 C C . LYS A 1 87 ? -5.207 14.383 -3.377 1 93.5 87 LYS A C 1
ATOM 669 O O . LYS A 1 87 ? -6.098 15.102 -3.832 1 93.5 87 LYS A O 1
ATOM 674 N N . PRO A 1 88 ? -5.223 13.984 -2.154 1 93 88 PRO A N 1
ATOM 675 C CA . PRO A 1 88 ? -6.328 14.328 -1.256 1 93 88 PRO A CA 1
ATOM 676 C C . PRO A 1 88 ? -6.375 15.82 -0.919 1 93 88 PRO A C 1
ATOM 678 O O . PRO A 1 88 ? -5.332 16.469 -0.859 1 93 88 PRO A O 1
ATOM 681 N N . SER A 1 89 ? -7.594 16.281 -0.6 1 93.38 89 SER A N 1
ATOM 682 C CA . SER A 1 89 ? -7.777 17.688 -0.234 1 93.38 89 SER A CA 1
ATOM 683 C C . SER A 1 89 ? -6.934 18.047 0.981 1 93.38 89 SER A C 1
ATOM 685 O O . SER A 1 89 ? -6.402 19.156 1.061 1 93.38 89 SER A O 1
ATOM 687 N N . LEU A 1 90 ? -6.828 17.156 1.914 1 94.56 90 LEU A N 1
ATOM 688 C CA . LEU A 1 90 ? -6.004 17.391 3.1 1 94.56 90 LEU A CA 1
ATOM 689 C C . LEU A 1 90 ? -4.566 17.703 2.711 1 94.56 90 LEU A C 1
ATOM 691 O O . LEU A 1 90 ? -3.969 18.641 3.246 1 94.56 90 LEU A O 1
ATOM 695 N N . ILE A 1 91 ? -4.055 16.906 1.746 1 96.12 91 ILE A N 1
ATOM 696 C CA . ILE A 1 91 ? -2.672 17.094 1.323 1 96.12 91 ILE A CA 1
ATOM 697 C C . ILE A 1 91 ? -2.518 18.469 0.652 1 96.12 91 ILE A C 1
ATOM 699 O O . ILE A 1 91 ? -1.569 19.203 0.938 1 96.12 91 ILE A O 1
ATOM 703 N N . SER A 1 92 ? -3.406 18.812 -0.133 1 94.44 92 SER A N 1
ATOM 704 C CA . SER A 1 92 ? -3.391 20.125 -0.76 1 94.44 92 SER A CA 1
ATOM 705 C C . SER A 1 92 ? -3.406 21.234 0.286 1 94.44 92 SER A C 1
ATOM 707 O O . SER A 1 92 ? -2.674 22.219 0.166 1 94.44 92 SER A O 1
ATOM 709 N N . TRP A 1 93 ? -4.234 21.125 1.22 1 94.38 93 TRP A N 1
ATOM 710 C CA . TRP A 1 93 ? -4.34 22.109 2.281 1 94.38 93 TRP A CA 1
ATOM 711 C C . TRP A 1 93 ? -3.039 22.203 3.07 1 94.38 93 TRP A C 1
ATOM 713 O O . TRP A 1 93 ? -2.535 23.312 3.322 1 94.38 93 TRP A O 1
ATOM 723 N N . LEU A 1 94 ? -2.498 21.109 3.447 1 93.94 94 LEU A N 1
ATOM 724 C CA . LEU A 1 94 ? -1.259 21.094 4.219 1 93.94 94 LEU A CA 1
ATOM 725 C C . LEU A 1 94 ? -0.129 21.766 3.441 1 93.94 94 LEU A C 1
ATOM 727 O O . LEU A 1 94 ? 0.665 22.516 4.016 1 93.94 94 LEU A O 1
ATOM 731 N N . GLU A 1 95 ? -0.039 21.484 2.188 1 93.88 95 GLU A N 1
ATOM 732 C CA . GLU A 1 95 ? 0.975 22.094 1.336 1 93.88 95 GLU A CA 1
ATOM 733 C C . GLU A 1 95 ? 0.8 23.609 1.278 1 93.88 95 GLU A C 1
ATOM 735 O O . GLU A 1 95 ? 1.782 24.359 1.308 1 93.88 95 GLU A O 1
ATOM 740 N N . GLN A 1 96 ? -0.412 24.016 1.261 1 90.94 96 GLN A N 1
ATOM 741 C CA . GLN A 1 96 ? -0.706 25.453 1.223 1 90.94 96 GLN A CA 1
ATOM 742 C C . GLN A 1 96 ? -0.362 26.109 2.551 1 90.94 96 GLN A C 1
ATOM 744 O O . GLN A 1 96 ? 0.21 27.203 2.574 1 90.94 96 GLN A O 1
ATOM 749 N N . GLU A 1 97 ? -0.69 25.453 3.592 1 87.56 97 GLU A N 1
ATOM 750 C CA . GLU A 1 97 ? -0.375 26 4.91 1 87.56 97 GLU A CA 1
ATOM 751 C C . GLU A 1 97 ? 1.134 26.094 5.121 1 87.56 97 GLU A C 1
ATOM 753 O O . GLU A 1 97 ? 1.622 27.078 5.684 1 87.56 97 GLU A O 1
ATOM 758 N N . GLU A 1 98 ? 1.807 25.109 4.699 1 86.12 98 GLU A N 1
ATOM 759 C CA . GLU A 1 98 ? 3.264 25.141 4.793 1 86.12 98 GLU A CA 1
ATOM 760 C C . GLU A 1 98 ? 3.842 26.297 3.98 1 86.12 98 GLU A C 1
ATOM 762 O O . GLU A 1 98 ? 4.773 26.969 4.426 1 86.12 98 GLU A O 1
ATOM 767 N N . SER A 1 99 ? 3.275 26.5 2.912 1 86.88 99 SER A N 1
ATOM 768 C CA . SER A 1 99 ? 3.732 27.578 2.049 1 86.88 99 SER A CA 1
ATOM 769 C C . SER A 1 99 ? 3.467 28.938 2.684 1 86.88 99 SER A C 1
ATOM 771 O O . SER A 1 99 ? 4.293 29.844 2.586 1 86.88 99 SER A O 1
ATOM 773 N N . ARG A 1 100 ? 2.432 29.172 3.314 1 83.12 100 ARG A N 1
ATOM 774 C CA . ARG A 1 100 ? 2.078 30.406 3.988 1 83.12 100 ARG A CA 1
ATOM 775 C C . ARG A 1 100 ? 2.992 30.672 5.184 1 83.12 100 ARG A C 1
ATOM 777 O O . ARG A 1 100 ? 3.393 31.797 5.434 1 83.12 100 ARG A O 1
ATOM 784 N N . THR A 1 101 ? 3.299 29.547 5.91 1 79.19 101 THR A N 1
ATOM 785 C CA . THR A 1 101 ? 4.18 29.672 7.07 1 79.19 101 THR A CA 1
ATOM 786 C C . THR A 1 101 ? 5.594 30.047 6.637 1 79.19 101 THR A C 1
ATOM 788 O O . THR A 1 101 ? 6.254 30.859 7.293 1 79.19 101 THR A O 1
ATOM 791 N N . VAL A 1 102 ? 6.047 29.422 5.559 1 75.81 102 VAL A N 1
ATOM 792 C CA . VAL A 1 102 ? 7.383 29.703 5.043 1 75.81 102 VAL A CA 1
ATOM 793 C C . VAL A 1 102 ? 7.441 31.141 4.52 1 75.81 102 VAL A C 1
ATOM 795 O O . VAL A 1 102 ? 8.406 31.859 4.773 1 75.81 102 VAL A O 1
ATOM 798 N N . GLN A 1 103 ? 6.453 31.469 3.822 1 73.88 103 GLN A N 1
ATOM 799 C CA . GLN A 1 103 ? 6.391 32.812 3.285 1 73.88 103 GLN A CA 1
ATOM 800 C C . GLN A 1 103 ? 6.203 33.844 4.398 1 73.88 103 GLN A C 1
ATOM 802 O O . GLN A 1 103 ? 6.781 34.938 4.352 1 73.88 103 GLN A O 1
ATOM 807 N N . GLY A 1 104 ? 5.441 33.375 5.32 1 65.56 104 GLY A N 1
ATOM 808 C CA . GLY A 1 104 ? 5.262 34.25 6.473 1 65.56 104 GLY A CA 1
ATOM 809 C C . GLY A 1 104 ? 6.434 34.219 7.43 1 65.56 104 GLY A C 1
ATOM 810 O O . GLY A 1 104 ? 6.719 35.219 8.102 1 65.56 104 GLY A O 1
ATOM 811 N N . GLY A 1 105 ? 7.035 32.906 7.75 1 60.09 105 GLY A N 1
ATOM 812 C CA . GLY A 1 105 ? 8.234 32.844 8.562 1 60.09 105 GLY A CA 1
ATOM 813 C C . GLY A 1 105 ? 9.453 33.469 7.898 1 60.09 105 GLY A C 1
ATOM 814 O O . GLY A 1 105 ? 10.461 33.719 8.555 1 60.09 105 GLY A O 1
ATOM 815 N N . VAL A 1 106 ? 9.859 33.156 6.625 1 53.19 106 VAL A N 1
ATOM 816 C CA . VAL A 1 106 ? 10.891 34.031 6.059 1 53.19 106 VAL A CA 1
ATOM 817 C C . VAL A 1 106 ? 10.711 35.469 6.559 1 53.19 106 VAL A C 1
ATOM 819 O O . VAL A 1 106 ? 11.672 36.219 6.641 1 53.19 106 VAL A O 1
ATOM 822 N N . LEU A 1 107 ? 9.68 35.938 6.914 1 44.69 107 LEU A N 1
ATOM 823 C CA . LEU A 1 107 ? 9.648 37.125 7.742 1 44.69 107 LEU A CA 1
ATOM 824 C C . LEU A 1 107 ? 9.953 36.781 9.203 1 44.69 107 LEU A C 1
ATOM 826 O O . LEU A 1 107 ? 10.547 37.594 9.922 1 44.69 107 LEU A O 1
ATOM 830 N N . GLN A 1 108 ? 9.586 35.75 10.062 1 41.31 108 GLN A N 1
ATOM 831 C CA . GLN A 1 108 ? 10.219 35.469 11.344 1 41.31 108 GLN A CA 1
ATOM 832 C C . GLN A 1 108 ? 11.383 34.5 11.18 1 41.31 108 GLN A C 1
ATOM 834 O O . GLN A 1 108 ? 11.445 33.75 10.188 1 41.31 108 GLN A O 1
ATOM 839 N N . GLY A 1 109 ? 12.344 33.812 12.18 1 38.31 109 GLY A N 1
ATOM 840 C CA . GLY A 1 109 ? 13.617 33.125 12.297 1 38.31 109 GLY A CA 1
ATOM 841 C C . GLY A 1 109 ? 13.633 31.75 11.633 1 38.31 109 GLY A C 1
ATOM 842 O O . GLY A 1 109 ? 14.562 30.969 11.82 1 38.31 109 GLY A O 1
ATOM 843 N N . ARG A 1 110 ? 12.703 30.828 11.359 1 35.84 110 ARG A N 1
ATOM 844 C CA . ARG A 1 110 ? 12.906 29.406 11.594 1 35.84 110 ARG A CA 1
ATOM 845 C C . ARG A 1 110 ? 13.812 28.797 10.531 1 35.84 110 ARG A C 1
ATOM 847 O O . ARG A 1 110 ? 13.406 28.625 9.383 1 35.84 110 ARG A O 1
ATOM 854 N N . LYS A 1 111 ? 15.203 29.062 10.688 1 36.78 111 LYS A N 1
ATOM 855 C CA . LYS A 1 111 ? 16.406 28.391 10.188 1 36.78 111 LYS A CA 1
ATOM 856 C C . LYS A 1 111 ? 16.359 26.891 10.477 1 36.78 111 LYS A C 1
ATOM 858 O O . LYS A 1 111 ? 16.672 26.469 11.594 1 36.78 111 LYS A O 1
ATOM 863 N N . THR A 1 112 ? 15.461 26.016 10.547 1 33.56 112 THR 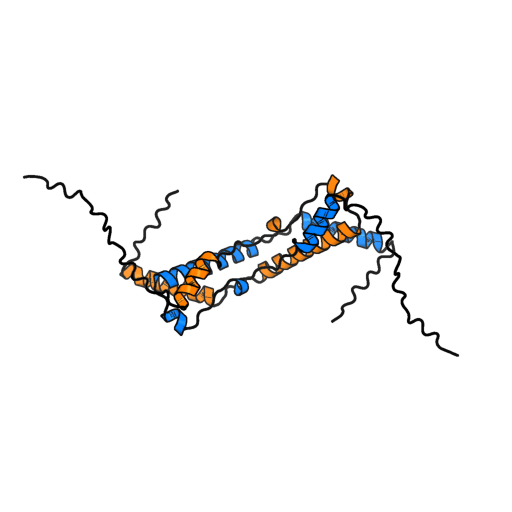A N 1
ATOM 864 C CA . THR A 1 112 ? 15.789 24.641 10.852 1 33.56 112 THR A CA 1
ATOM 865 C C . THR A 1 112 ? 16.75 24.062 9.82 1 33.56 112 THR A C 1
ATOM 867 O O . THR A 1 112 ? 16.5 24.141 8.617 1 33.56 112 THR A O 1
ATOM 870 N N . GLN A 1 113 ? 18.125 24.031 10.133 1 31.44 113 GLN A N 1
ATOM 871 C CA . GLN A 1 113 ? 19.281 23.297 9.609 1 31.44 113 GLN A CA 1
ATOM 872 C C . GLN A 1 113 ? 18.938 21.828 9.391 1 31.44 113 GLN A C 1
ATOM 874 O O . GLN A 1 113 ? 18.641 21.109 10.352 1 31.44 113 GLN A O 1
ATOM 879 N N . TRP A 1 114 ? 18.188 21.438 8.375 1 32.12 114 TRP A N 1
ATOM 880 C CA . TRP A 1 114 ? 18.047 20.062 7.898 1 32.12 114 TRP A CA 1
ATOM 881 C C . TRP A 1 114 ? 19.406 19.375 7.824 1 32.12 114 TRP A C 1
ATOM 883 O O . TRP A 1 114 ? 20.266 19.766 7.027 1 32.12 114 TRP A O 1
ATOM 893 N N . LYS A 1 115 ? 20.219 19.203 9.016 1 31.36 115 LYS A N 1
ATOM 894 C CA . LYS A 1 115 ? 21.469 18.469 8.977 1 31.36 115 LYS A CA 1
ATOM 895 C C . LYS A 1 115 ? 21.281 17.109 8.297 1 31.36 115 LYS A C 1
ATOM 897 O O . LYS A 1 115 ? 20.438 16.312 8.711 1 31.36 115 LYS A O 1
ATOM 902 N N . GLY A 1 116 ? 21.547 16.953 6.957 1 25.38 116 GLY A N 1
ATOM 903 C CA . GLY A 1 116 ? 21.859 15.805 6.121 1 25.38 116 GLY A CA 1
ATOM 904 C C . GLY A 1 116 ? 22.828 14.836 6.773 1 25.38 116 GLY A C 1
ATOM 905 O O . GLY A 1 116 ? 23.656 14.227 6.094 1 25.38 116 GLY A O 1
ATOM 906 N N . THR A 1 117 ? 22.859 14.531 8.094 1 24.34 117 THR A N 1
ATOM 907 C CA . THR A 1 117 ? 23.828 13.484 8.391 1 24.34 117 THR A CA 1
ATOM 908 C C . THR A 1 117 ? 23.547 12.234 7.57 1 24.34 117 THR A C 1
ATOM 910 O O . THR A 1 117 ? 22.438 11.688 7.613 1 24.34 117 THR A O 1
ATOM 913 N N . LEU A 1 118 ? 24.328 12.133 6.41 1 20.39 118 LEU A N 1
ATOM 914 C CA . LEU A 1 118 ? 24.797 10.867 5.855 1 20.39 118 LEU A CA 1
ATOM 915 C C . LEU A 1 118 ? 25.516 10.039 6.922 1 20.39 118 LEU A C 1
ATOM 917 O O . LEU A 1 118 ? 26.328 10.562 7.676 1 20.39 118 LEU A O 1
ATOM 921 N N . MET B 1 1 ? -45.719 -50.406 -17.422 1 25.31 1 MET B N 1
ATOM 922 C CA . MET B 1 1 ? -44.312 -50.125 -17.703 1 25.31 1 MET B CA 1
ATOM 923 C C . MET B 1 1 ? -43.75 -49.156 -16.688 1 25.31 1 MET B C 1
ATOM 925 O O . MET B 1 1 ? -44.188 -48 -16.625 1 25.31 1 MET B O 1
ATOM 929 N N . ALA B 1 2 ? -43.25 -49.594 -15.516 1 29.25 2 ALA B N 1
ATOM 930 C CA . ALA B 1 2 ? -43.031 -49 -14.203 1 29.25 2 ALA B CA 1
ATOM 931 C C . ALA B 1 2 ? -41.844 -48.031 -14.242 1 29.25 2 ALA B C 1
ATOM 933 O O . ALA B 1 2 ? -40.781 -48.375 -14.766 1 29.25 2 ALA B O 1
ATOM 934 N N . ALA B 1 3 ? -42.062 -46.719 -14.375 1 31.42 3 ALA B N 1
ATOM 935 C CA . ALA B 1 3 ? -41.156 -45.594 -14.5 1 31.42 3 ALA B CA 1
ATOM 936 C C . ALA B 1 3 ? -40.219 -45.5 -13.305 1 31.42 3 ALA B C 1
ATOM 938 O O . ALA B 1 3 ? -40.656 -45.438 -12.156 1 31.42 3 ALA B O 1
ATOM 939 N N . ALA B 1 4 ? -39.062 -46.312 -13.305 1 29.64 4 ALA B N 1
ATOM 940 C CA . ALA B 1 4 ? -38.062 -46.438 -12.234 1 29.64 4 ALA B CA 1
ATOM 941 C C . ALA B 1 4 ? -37.562 -45.062 -11.812 1 29.64 4 ALA B C 1
ATOM 943 O O . ALA B 1 4 ? -37.219 -44.219 -12.656 1 29.64 4 ALA B O 1
ATOM 944 N N . ASP B 1 5 ? -38 -44.562 -10.68 1 30.8 5 ASP B N 1
ATOM 945 C CA . ASP B 1 5 ? -37.75 -43.344 -9.922 1 30.8 5 ASP B CA 1
ATOM 946 C C . ASP B 1 5 ? -36.25 -43.188 -9.641 1 30.8 5 ASP B C 1
ATOM 948 O O . ASP B 1 5 ? -35.688 -43.906 -8.836 1 30.8 5 ASP B O 1
ATOM 952 N N . LEU B 1 6 ? -35.312 -43 -10.594 1 32.44 6 LEU B N 1
ATOM 953 C CA . LEU B 1 6 ? -33.844 -42.875 -10.539 1 32.44 6 LEU B CA 1
ATOM 954 C C . LEU B 1 6 ? -33.438 -41.719 -9.656 1 32.44 6 LEU B C 1
ATOM 956 O O . LEU B 1 6 ? -32.344 -41.156 -9.828 1 32.44 6 LEU B O 1
ATOM 960 N N . SER B 1 7 ? -34.25 -41.219 -8.742 1 28.81 7 SER B N 1
ATOM 961 C CA . SER B 1 7 ? -34 -39.906 -8.133 1 28.81 7 SER B CA 1
ATOM 962 C C . SER B 1 7 ? -32.719 -39.938 -7.293 1 28.81 7 SER B C 1
ATOM 964 O O . SER B 1 7 ? -32.25 -38.906 -6.812 1 28.81 7 SER B O 1
ATOM 966 N N . HIS B 1 8 ? -32.406 -41.031 -6.531 1 30.16 8 HIS B N 1
ATOM 967 C CA . HIS B 1 8 ? -31.641 -40.844 -5.297 1 30.16 8 HIS B CA 1
ATOM 968 C C . HIS B 1 8 ? -30.188 -40.469 -5.594 1 30.16 8 HIS B C 1
ATOM 970 O O . HIS B 1 8 ? -29.438 -41.312 -6.117 1 30.16 8 HIS B O 1
ATOM 976 N N . GLY B 1 9 ? -29.828 -39.344 -6.086 1 31.44 9 GLY B N 1
ATOM 977 C CA . GLY B 1 9 ? -28.469 -38.906 -6.344 1 31.44 9 GLY B CA 1
ATOM 978 C C . GLY B 1 9 ? -27.547 -39.062 -5.145 1 31.44 9 GLY B C 1
ATOM 979 O O . GLY B 1 9 ? -27.766 -38.438 -4.109 1 31.44 9 GLY B O 1
ATOM 980 N N . HIS B 1 10 ? -27.141 -40.281 -4.738 1 31.16 10 HIS B N 1
ATOM 981 C CA . HIS B 1 10 ? -26.172 -40.656 -3.711 1 31.16 10 HIS B CA 1
ATOM 982 C C . HIS B 1 10 ? -25.031 -39.656 -3.631 1 31.16 10 HIS B C 1
ATOM 984 O O . HIS B 1 10 ? -24.391 -39.344 -4.648 1 31.16 10 HIS B O 1
ATOM 990 N N . TYR B 1 11 ? -25.156 -38.625 -2.77 1 30.88 11 TYR B N 1
ATOM 991 C CA . TYR B 1 11 ? -24.125 -37.781 -2.15 1 30.88 11 TYR B CA 1
ATOM 992 C C . TYR B 1 11 ? -22.875 -38.594 -1.866 1 30.88 11 TYR B C 1
ATOM 994 O O . TYR B 1 11 ? -22.922 -39.625 -1.178 1 30.88 11 TYR B O 1
ATOM 1002 N N . LEU B 1 12 ? -22.016 -38.906 -2.852 1 33.56 12 LEU B N 1
ATOM 1003 C CA . LEU B 1 12 ? -20.688 -39.469 -2.678 1 33.56 12 LEU B CA 1
ATOM 1004 C C . LEU B 1 12 ? -20.016 -38.906 -1.437 1 33.56 12 LEU B C 1
ATOM 1006 O O . LEU B 1 12 ? -19.656 -37.719 -1.403 1 33.56 12 LEU B O 1
ATOM 1010 N N . SER B 1 13 ? -20.531 -39.094 -0.271 1 35.75 13 SER B N 1
ATOM 1011 C CA . SER B 1 13 ? -19.891 -39.062 1.044 1 35.75 13 SER B CA 1
ATOM 1012 C C . SER B 1 13 ? -18.547 -39.781 1.025 1 35.75 13 SER B C 1
ATOM 1014 O O . SER B 1 13 ? -18.469 -40.969 1.248 1 35.75 13 SER B O 1
ATOM 1016 N N . GLY B 1 14 ? -17.859 -39.938 -0.021 1 35.12 14 GLY B N 1
ATOM 1017 C CA . GLY B 1 14 ? -16.578 -40.594 0.19 1 35.12 14 GLY B CA 1
ATOM 1018 C C . GLY B 1 14 ? -15.844 -40.094 1.427 1 35.12 14 GLY B C 1
ATOM 1019 O O . GLY B 1 14 ? -15.836 -38.875 1.711 1 35.12 14 GLY B O 1
ATOM 1020 N N . ASP B 1 15 ? -15.961 -40.75 2.516 1 40.5 15 ASP B N 1
ATOM 1021 C CA . ASP B 1 15 ? -15.07 -40.594 3.66 1 40.5 15 ASP B CA 1
ATOM 1022 C C . ASP B 1 15 ? -13.695 -40.094 3.217 1 40.5 15 ASP B C 1
ATOM 1024 O O . ASP B 1 15 ? -13.023 -40.75 2.408 1 40.5 15 ASP B O 1
ATOM 1028 N N . PRO B 1 16 ? -13.438 -38.781 3.055 1 40.81 16 PRO B N 1
ATOM 1029 C CA . PRO B 1 16 ? -12.031 -38.5 2.791 1 40.81 16 PRO B CA 1
ATOM 1030 C C . PRO B 1 16 ? -11.078 -39.375 3.59 1 40.81 16 PRO B C 1
ATOM 1032 O O . PRO B 1 16 ? -11.211 -39.5 4.812 1 40.81 16 PRO B O 1
ATOM 1035 N N . VAL B 1 17 ? -10.875 -40.594 3.4 1 43.19 17 VAL B N 1
ATOM 1036 C CA . VAL B 1 17 ? -9.586 -41.062 3.891 1 43.19 17 VAL B CA 1
ATOM 1037 C C . VAL B 1 17 ? -8.633 -39.875 4.031 1 43.19 17 VAL B C 1
ATOM 1039 O O . VAL B 1 17 ? -8.312 -39.188 3.047 1 43.19 17 VAL B O 1
ATOM 1042 N N . CYS B 1 18 ? -8.719 -39.062 5.039 1 43.66 18 CYS B N 1
ATOM 1043 C CA . CYS B 1 18 ? -7.668 -38.156 5.48 1 43.66 18 CYS B CA 1
ATOM 1044 C C . CYS B 1 18 ? -6.289 -38.719 5.184 1 43.66 18 CYS B C 1
ATOM 1046 O O . CYS B 1 18 ? -5.715 -39.438 6.012 1 43.66 18 CYS B O 1
ATOM 1048 N N . LEU B 1 19 ? -5.992 -39.531 4.305 1 39.69 19 LEU B N 1
ATOM 1049 C CA . LEU B 1 19 ? -4.566 -39.5 4 1 39.69 19 LEU B CA 1
ATOM 1050 C C . LEU B 1 19 ? -3.967 -38.125 4.328 1 39.69 19 LEU B C 1
ATOM 1052 O O . LEU B 1 19 ? -4.281 -37.125 3.674 1 39.69 19 LEU B O 1
ATOM 1056 N N . HIS B 1 20 ? -3.875 -37.719 5.59 1 47.19 20 HIS B N 1
ATOM 1057 C CA . HIS B 1 20 ? -2.975 -36.688 6.07 1 47.19 20 HIS B CA 1
ATOM 1058 C C . HIS B 1 20 ? -1.819 -36.469 5.098 1 47.19 20 HIS B C 1
ATOM 1060 O O . HIS B 1 20 ? -0.781 -37.125 5.199 1 47.19 20 HIS B O 1
ATOM 1066 N N . GLU B 1 21 ? -1.96 -36.719 3.861 1 54.09 21 GLU B N 1
ATOM 1067 C CA . GLU B 1 21 ? -0.814 -36.375 3.02 1 54.09 21 GLU B CA 1
ATOM 1068 C C . GLU B 1 21 ? -0.088 -35.125 3.539 1 54.09 21 GLU B C 1
ATOM 1070 O O . GLU B 1 21 ? -0.693 -34.062 3.691 1 54.09 21 GLU B O 1
ATOM 1075 N N . GLU B 1 22 ? 0.772 -35.344 4.488 1 64.44 22 GLU B N 1
ATOM 1076 C CA . GLU B 1 22 ? 1.66 -34.281 4.973 1 64.44 22 GLU B CA 1
ATOM 1077 C C . GLU B 1 22 ? 1.946 -33.25 3.879 1 64.44 22 GLU B C 1
ATOM 1079 O O . GLU B 1 22 ? 2.348 -33.625 2.77 1 64.44 22 GLU B O 1
ATOM 1084 N N . LYS B 1 23 ? 1.257 -32.156 3.932 1 74.38 23 LYS B N 1
ATOM 1085 C CA . LYS B 1 23 ? 1.584 -31.109 2.979 1 74.38 23 LYS B CA 1
ATOM 1086 C C . LYS B 1 23 ? 3.09 -31.031 2.75 1 74.38 23 LYS 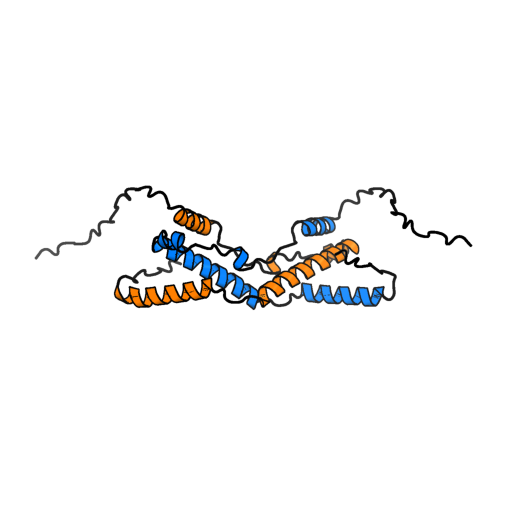B C 1
ATOM 1088 O O . LYS B 1 23 ? 3.873 -31.078 3.701 1 74.38 23 LYS B O 1
ATOM 1093 N N . THR B 1 24 ? 3.473 -31.266 1.512 1 85.62 24 THR B N 1
ATOM 1094 C CA . THR B 1 24 ? 4.867 -30.984 1.196 1 85.62 24 THR B CA 1
ATOM 1095 C C . THR B 1 24 ? 5.273 -29.609 1.732 1 85.62 24 THR B C 1
ATOM 1097 O O . THR B 1 24 ? 4.418 -28.797 2.068 1 85.62 24 THR B O 1
ATOM 1100 N N . PRO B 1 25 ? 6.551 -29.531 2.039 1 87.94 25 PRO B N 1
ATOM 1101 C CA . PRO B 1 25 ? 7.008 -28.188 2.434 1 87.94 25 PRO B CA 1
ATOM 1102 C C . PRO B 1 25 ? 6.461 -27.094 1.528 1 87.94 25 PRO B C 1
ATOM 1104 O O . PRO B 1 25 ? 6.059 -26.031 2.014 1 87.94 25 PRO B O 1
ATOM 1107 N N . ALA B 1 26 ? 6.504 -27.422 0.224 1 90.25 26 ALA B N 1
ATOM 1108 C CA . ALA B 1 26 ? 5.961 -26.438 -0.72 1 90.25 26 ALA B CA 1
ATOM 1109 C C . ALA B 1 26 ? 4.473 -26.203 -0.466 1 90.25 26 ALA B C 1
ATOM 1111 O O . ALA B 1 26 ? 4 -25.062 -0.524 1 90.25 26 ALA B O 1
ATOM 1112 N N . GLY B 1 27 ? 3.752 -27.25 -0.226 1 90.94 27 GLY B N 1
ATOM 1113 C CA . GLY B 1 27 ? 2.334 -27.141 0.082 1 90.94 27 GLY B CA 1
ATOM 1114 C C . GLY B 1 27 ? 2.051 -26.312 1.317 1 90.94 27 GLY B C 1
ATOM 1115 O O . GLY B 1 27 ? 1.068 -25.562 1.359 1 90.94 27 GLY B O 1
ATOM 1116 N N . ARG B 1 28 ? 2.875 -26.438 2.295 1 90.31 28 ARG B N 1
ATOM 1117 C CA . ARG B 1 28 ? 2.729 -25.656 3.52 1 90.31 28 ARG B CA 1
ATOM 1118 C C . ARG B 1 28 ? 2.904 -24.172 3.246 1 90.31 28 ARG B C 1
ATOM 1120 O O . ARG B 1 28 ? 2.223 -23.328 3.848 1 90.31 28 ARG B O 1
ATOM 1127 N N . ILE B 1 29 ? 3.855 -23.906 2.33 1 91.12 29 ILE B N 1
ATOM 1128 C CA . ILE B 1 29 ? 4.082 -22.5 1.956 1 91.12 29 ILE B CA 1
ATOM 1129 C C . ILE B 1 29 ? 2.814 -21.922 1.343 1 91.12 29 ILE B C 1
ATOM 1131 O O . ILE B 1 29 ? 2.42 -20.797 1.667 1 91.12 29 ILE B O 1
ATOM 1135 N N . VAL B 1 30 ? 2.111 -22.672 0.509 1 92.25 30 VAL B N 1
ATOM 1136 C CA . VAL B 1 30 ? 0.874 -22.219 -0.116 1 92.25 30 VAL B CA 1
ATOM 1137 C C . VAL B 1 30 ? -0.216 -22.078 0.943 1 92.25 30 VAL B C 1
ATOM 1139 O O . VAL B 1 30 ? -0.979 -21.094 0.927 1 92.25 30 VAL B O 1
ATOM 1142 N N . ALA B 1 31 ? -0.291 -22.984 1.789 1 89.62 31 ALA B N 1
ATOM 1143 C CA . ALA B 1 31 ? -1.281 -22.922 2.859 1 89.62 31 ALA B CA 1
ATOM 1144 C C . ALA B 1 31 ? -1.08 -21.672 3.709 1 89.62 31 ALA B C 1
ATOM 1146 O O . ALA B 1 31 ? -2.047 -20.984 4.066 1 89.62 31 ALA B O 1
ATOM 1147 N N . ASP B 1 32 ? 0.14 -21.406 4.027 1 89.81 32 ASP B N 1
ATOM 1148 C CA . ASP B 1 32 ? 0.459 -20.203 4.781 1 89.81 32 ASP B CA 1
ATOM 1149 C C . ASP B 1 32 ? 0.083 -18.953 3.994 1 89.81 32 ASP B C 1
ATOM 1151 O O . ASP B 1 32 ? -0.4 -17.969 4.566 1 89.81 32 ASP B O 1
ATOM 1155 N N . CYS B 1 33 ? 0.367 -19 2.684 1 89.12 33 CYS B N 1
ATOM 1156 C CA . CYS B 1 33 ? 0.04 -17.875 1.821 1 89.12 33 CYS B CA 1
ATOM 1157 C C . CYS B 1 33 ? -1.458 -17.594 1.838 1 89.12 33 CYS B C 1
ATOM 1159 O O . CYS B 1 33 ? -1.875 -16.438 1.799 1 89.12 33 CYS B O 1
ATOM 1161 N N . LEU B 1 34 ? -2.229 -18.641 1.871 1 86.5 34 LEU B N 1
ATOM 1162 C CA . LEU B 1 34 ? -3.676 -18.469 1.881 1 86.5 34 LEU B CA 1
ATOM 1163 C C . LEU B 1 34 ? -4.117 -17.656 3.096 1 86.5 34 LEU B C 1
ATOM 1165 O O . LEU B 1 34 ? -5.082 -16.891 3.021 1 86.5 34 LEU B O 1
ATOM 1169 N N . THR B 1 35 ? -3.375 -17.766 4.098 1 86.25 35 THR B N 1
ATOM 1170 C CA . THR B 1 35 ? -3.768 -17.094 5.336 1 86.25 35 THR B CA 1
ATOM 1171 C C . THR B 1 35 ? -3.086 -15.742 5.461 1 86.25 35 THR B C 1
ATOM 1173 O O . THR B 1 35 ? -3.68 -14.789 5.973 1 86.25 35 THR B O 1
ATOM 1176 N N . ASP B 1 36 ? -1.933 -15.688 4.934 1 86.5 36 ASP B N 1
ATOM 1177 C CA . ASP B 1 36 ? -1.128 -14.531 5.324 1 86.5 36 ASP B CA 1
ATOM 1178 C C . ASP B 1 36 ? -0.767 -13.68 4.109 1 86.5 36 ASP B C 1
ATOM 1180 O O . ASP B 1 36 ? -0.264 -12.562 4.254 1 86.5 36 ASP B O 1
ATOM 1184 N N . CYS B 1 37 ? -0.972 -14.164 2.936 1 85.19 37 CYS B N 1
ATOM 1185 C CA . CYS B 1 37 ? -0.397 -13.5 1.773 1 85.19 37 CYS B CA 1
ATOM 1186 C C . CYS B 1 37 ? -1.412 -12.562 1.126 1 85.19 37 CYS B C 1
ATOM 1188 O O . CYS B 1 37 ? -1.06 -11.766 0.254 1 85.19 37 CYS B O 1
ATOM 1190 N N . TYR B 1 38 ? -2.662 -12.664 1.623 1 82.75 38 TYR B N 1
ATOM 1191 C CA . TYR B 1 38 ? -3.633 -11.703 1.112 1 82.75 38 TYR B CA 1
ATOM 1192 C C . TYR B 1 38 ? -3.459 -10.344 1.783 1 82.75 38 TYR B C 1
ATOM 1194 O O . TYR B 1 38 ? -3.434 -10.25 3.012 1 82.75 38 TYR B O 1
ATOM 1202 N N . GLN B 1 39 ? -3.207 -9.375 0.979 1 81.12 39 GLN B N 1
ATOM 1203 C CA . GLN B 1 39 ? -3.01 -8.039 1.541 1 81.12 39 GLN B CA 1
ATOM 1204 C C . GLN B 1 39 ? -3.951 -7.027 0.897 1 81.12 39 GLN B C 1
ATOM 1206 O O . GLN B 1 39 ? -4.012 -6.918 -0.329 1 81.12 39 GLN B O 1
ATOM 1211 N N . ASP B 1 40 ? -4.707 -6.457 1.835 1 82.38 40 ASP B N 1
ATOM 1212 C CA . ASP B 1 40 ? -5.469 -5.309 1.351 1 82.38 40 ASP B CA 1
ATOM 1213 C C . ASP B 1 40 ? -4.543 -4.137 1.018 1 82.38 40 ASP B C 1
ATOM 1215 O O . ASP B 1 40 ? -3.531 -3.928 1.691 1 82.38 40 ASP B O 1
ATOM 1219 N N . SER B 1 41 ? -4.738 -3.557 -0.132 1 85.75 41 SER B N 1
ATOM 1220 C CA . SER B 1 41 ? -3.99 -2.346 -0.455 1 85.75 41 SER B CA 1
ATOM 1221 C C . SER B 1 41 ? -4.305 -1.225 0.53 1 85.75 41 SER B C 1
ATOM 1223 O O . SER B 1 41 ? -5.445 -1.076 0.967 1 85.75 41 SER B O 1
ATOM 1225 N N . VAL B 1 42 ? -3.307 -0.629 0.886 1 87.75 42 VAL B N 1
ATOM 1226 C CA . VAL B 1 42 ? -3.467 0.504 1.791 1 87.75 42 VAL B CA 1
ATOM 1227 C C . VAL B 1 42 ? -3.553 1.8 0.987 1 87.75 42 VAL B C 1
ATOM 1229 O O . VAL B 1 42 ? -2.719 2.055 0.116 1 87.75 42 VAL B O 1
ATOM 1232 N N . THR B 1 43 ? -4.695 2.57 1.159 1 90.69 43 THR B N 1
ATOM 1233 C CA . THR B 1 43 ? -4.855 3.891 0.562 1 90.69 43 THR B CA 1
ATOM 1234 C C . THR B 1 43 ? -4.535 4.984 1.575 1 90.69 43 THR B C 1
ATOM 1236 O O . THR B 1 43 ? -4.379 4.711 2.766 1 90.69 43 THR B O 1
ATOM 1239 N N . PHE B 1 44 ? -4.422 6.195 1.115 1 92.94 44 PHE B N 1
ATOM 1240 C CA . PHE B 1 44 ? -4.145 7.305 2.02 1 92.94 44 PHE B CA 1
ATOM 1241 C C . PHE B 1 44 ? -5.262 7.461 3.043 1 92.94 44 PHE B C 1
ATOM 1243 O O . PHE B 1 44 ? -5.004 7.77 4.211 1 92.94 44 PHE B O 1
ATOM 1250 N N . ASP B 1 45 ? -6.516 7.27 2.654 1 90.56 45 ASP B N 1
ATOM 1251 C CA . ASP B 1 45 ? -7.652 7.387 3.561 1 90.56 45 ASP B CA 1
ATOM 1252 C C . ASP B 1 45 ? -7.539 6.398 4.719 1 90.56 45 ASP B C 1
ATOM 1254 O O . ASP B 1 45 ? -8.055 6.648 5.809 1 90.56 45 ASP B O 1
ATOM 1258 N N . ASP B 1 46 ? -6.809 5.344 4.461 1 89.62 46 ASP B N 1
ATOM 1259 C CA . ASP B 1 46 ? -6.645 4.32 5.488 1 89.62 46 ASP B CA 1
ATOM 1260 C C . ASP B 1 46 ? -5.652 4.773 6.562 1 89.62 46 ASP B C 1
ATOM 1262 O O . ASP B 1 46 ? -5.68 4.273 7.688 1 89.62 46 ASP B O 1
ATOM 1266 N N . VAL B 1 47 ? -4.773 5.738 6.234 1 89.94 47 VAL B N 1
ATOM 1267 C CA . VAL B 1 47 ? -3.723 6.109 7.176 1 89.94 47 VAL B CA 1
ATOM 1268 C C . VAL B 1 47 ? -3.912 7.559 7.617 1 89.94 47 VAL B C 1
ATOM 1270 O O . VAL B 1 47 ? -3.301 8 8.594 1 89.94 47 VAL B O 1
ATOM 1273 N N . ALA B 1 48 ? -4.707 8.297 6.906 1 92.31 48 ALA B N 1
ATOM 1274 C CA . ALA B 1 48 ? -4.922 9.703 7.23 1 92.31 48 ALA B CA 1
ATOM 1275 C C . ALA B 1 48 ? -5.664 9.852 8.555 1 92.31 48 ALA B C 1
ATOM 1277 O O . ALA B 1 48 ? -6.582 9.086 8.852 1 92.31 48 ALA B O 1
ATOM 1278 N N . VAL B 1 49 ? -5.094 10.75 9.398 1 93.31 49 VAL B N 1
ATOM 1279 C CA . VAL B 1 49 ? -5.758 11.133 10.641 1 93.31 49 VAL B CA 1
ATOM 1280 C C . VAL B 1 49 ? -6.41 12.5 10.484 1 93.31 49 VAL B C 1
ATOM 1282 O O . VAL B 1 49 ? -5.73 13.492 10.211 1 93.31 49 VAL B O 1
ATOM 1285 N N . ASP B 1 50 ? -7.73 12.516 10.727 1 91.75 50 ASP B N 1
ATOM 1286 C CA . ASP B 1 50 ? -8.477 13.75 10.539 1 91.75 50 ASP B CA 1
ATOM 1287 C C . ASP B 1 50 ? -8.633 14.5 11.867 1 91.75 50 ASP B C 1
ATOM 1289 O O . ASP B 1 50 ? -8.852 13.883 12.906 1 91.75 50 ASP B O 1
ATOM 1293 N N . PHE B 1 51 ? -8.539 15.836 11.773 1 92.88 51 PHE B N 1
ATOM 1294 C CA . PHE B 1 51 ? -8.852 16.734 12.891 1 92.88 51 PHE B CA 1
ATOM 1295 C C . PHE B 1 51 ? -10.055 17.609 12.562 1 92.88 51 PHE B C 1
ATOM 1297 O O . PHE B 1 51 ? -10.195 18.078 11.438 1 92.88 51 PHE B O 1
ATOM 1304 N N . THR B 1 52 ? -10.938 17.734 13.586 1 90.69 52 THR B N 1
ATOM 1305 C CA . THR B 1 52 ? -11.922 18.797 13.469 1 90.69 52 THR B CA 1
ATOM 1306 C C . THR B 1 52 ? -11.258 20.172 13.586 1 90.69 52 THR B C 1
ATOM 1308 O O . THR B 1 52 ? -10.102 20.266 14 1 90.69 52 THR B O 1
ATOM 1311 N N . GLN B 1 53 ? -12 21.234 13.25 1 88.94 53 GLN B N 1
ATOM 1312 C CA . GLN B 1 53 ? -11.477 22.578 13.383 1 88.94 53 GLN B CA 1
ATOM 1313 C C . GLN B 1 53 ? -11.086 22.891 14.828 1 88.94 53 GLN B C 1
ATOM 1315 O O . GLN B 1 53 ? -10.047 23.484 15.086 1 88.94 53 GLN B O 1
ATOM 1320 N N . GLU B 1 54 ? -11.945 22.422 15.727 1 90.75 54 GLU B N 1
ATOM 1321 C CA . GLU B 1 54 ? -11.695 22.656 17.141 1 90.75 54 GLU B CA 1
ATOM 1322 C C . GLU B 1 54 ? -10.438 21.922 17.609 1 90.75 54 GLU B C 1
ATOM 1324 O O . GLU B 1 54 ? -9.609 22.484 18.328 1 90.75 54 GLU B O 1
ATOM 1329 N N . GLU B 1 55 ? -10.328 20.688 17.203 1 91.12 55 GLU B N 1
ATOM 1330 C CA . GLU B 1 55 ? -9.148 19.906 17.562 1 91.12 55 GLU B CA 1
ATOM 1331 C C . GLU B 1 55 ? -7.879 20.531 16.969 1 91.12 55 GLU B C 1
ATOM 1333 O O . GLU B 1 55 ? -6.84 20.578 17.641 1 91.12 55 GLU B O 1
ATOM 1338 N N . TRP B 1 56 ? -7.934 21.016 15.789 1 91.12 56 TRP B N 1
ATOM 1339 C CA . TRP B 1 56 ? -6.789 21.609 15.109 1 91.12 56 TRP B CA 1
ATOM 1340 C C . TRP B 1 56 ? -6.273 22.828 15.867 1 91.12 56 TRP B C 1
ATOM 1342 O O . TRP B 1 56 ? -5.062 23.031 15.969 1 91.12 56 TRP B O 1
ATOM 1352 N N . THR B 1 57 ? -7.176 23.641 16.375 1 91.19 57 THR B N 1
ATOM 1353 C CA . THR B 1 57 ? -6.797 24.859 17.078 1 91.19 57 THR B CA 1
ATOM 1354 C C . THR B 1 57 ? -6.109 24.531 18.406 1 91.19 57 THR B C 1
ATOM 1356 O O . THR B 1 57 ? -5.395 25.375 18.969 1 91.19 57 THR B O 1
ATOM 1359 N N . LEU B 1 58 ? -6.395 23.297 18.906 1 92.62 58 LEU B N 1
ATOM 1360 C CA . LEU B 1 58 ? -5.812 22.891 20.172 1 92.62 58 LEU B CA 1
ATOM 1361 C C . LEU B 1 58 ? -4.391 22.375 19.984 1 92.62 58 LEU B C 1
ATOM 1363 O O . LEU B 1 58 ? -3.65 22.203 20.969 1 92.62 58 LEU B O 1
ATOM 1367 N N . LEU B 1 59 ? -3.955 22.125 18.766 1 92.88 59 LEU B N 1
ATOM 1368 C CA . LEU B 1 59 ? -2.594 21.688 18.484 1 92.88 59 LEU B CA 1
ATOM 1369 C C . LEU B 1 59 ? -1.623 22.859 18.516 1 92.88 59 LEU B C 1
ATOM 1371 O O . LEU B 1 59 ? -1.948 23.953 18.031 1 92.88 59 LEU B O 1
ATOM 1375 N N . ASP B 1 60 ? -0.475 22.672 19.125 1 90.19 60 ASP B N 1
ATOM 1376 C CA . ASP B 1 60 ? 0.561 23.688 19.016 1 90.19 60 ASP B CA 1
ATOM 1377 C C . ASP B 1 60 ? 1.295 23.594 17.688 1 90.19 60 ASP B C 1
ATOM 1379 O O . ASP B 1 60 ? 1.064 22.672 16.906 1 90.19 60 ASP B O 1
ATOM 1383 N N . SER B 1 61 ? 2.152 24.578 17.391 1 87.62 61 SER B N 1
ATOM 1384 C CA . SER B 1 61 ? 2.826 24.672 16.109 1 87.62 61 SER B CA 1
ATOM 1385 C C . SER B 1 61 ? 3.684 23.453 15.828 1 87.62 61 SER B C 1
ATOM 1387 O O . SER B 1 61 ? 3.764 22.984 14.688 1 87.62 61 SER B O 1
ATOM 1389 N N . THR B 1 62 ? 4.406 22.922 16.875 1 88.12 62 THR B N 1
ATOM 1390 C CA . THR B 1 62 ? 5.258 21.75 16.734 1 88.12 62 THR B CA 1
ATOM 1391 C C . THR B 1 62 ? 4.426 20.516 16.359 1 88.12 62 THR B C 1
ATOM 1393 O O . THR B 1 62 ? 4.785 19.766 15.453 1 88.12 62 THR B O 1
ATOM 1396 N N . GLN B 1 63 ? 3.264 20.406 17.016 1 89.44 63 GLN B N 1
ATOM 1397 C CA . GLN B 1 63 ? 2.363 19.297 16.75 1 89.44 63 GLN B CA 1
ATOM 1398 C C . GLN B 1 63 ? 1.763 19.391 15.352 1 89.44 63 GLN B C 1
ATOM 1400 O O . GLN B 1 63 ? 1.639 18.375 14.656 1 89.44 63 GLN B O 1
ATOM 1405 N N . ARG B 1 64 ? 1.416 20.531 14.914 1 92.69 64 ARG B N 1
ATOM 1406 C CA . ARG B 1 64 ? 0.901 20.734 13.562 1 92.69 64 ARG B CA 1
ATOM 1407 C C . ARG B 1 64 ? 1.956 20.375 12.516 1 92.69 64 ARG B C 1
ATOM 1409 O O . ARG B 1 64 ? 1.654 19.719 11.516 1 92.69 64 ARG B O 1
ATOM 1416 N N . SER B 1 65 ? 3.168 20.828 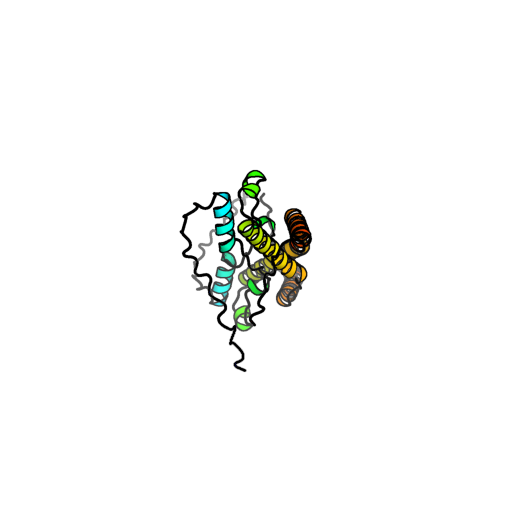12.766 1 91.06 65 SER B N 1
ATOM 1417 C CA . SER B 1 65 ? 4.254 20.516 11.836 1 91.06 65 SER B CA 1
ATOM 1418 C C . SER B 1 65 ? 4.516 19.016 11.766 1 91.06 65 SER B C 1
ATOM 1420 O O . SER B 1 65 ? 4.711 18.469 10.68 1 91.06 65 SER B O 1
ATOM 1422 N N . LEU B 1 66 ? 4.543 18.422 12.938 1 91.69 66 LEU B N 1
ATOM 1423 C CA . LEU B 1 66 ? 4.758 16.984 12.984 1 91.69 66 LEU B CA 1
ATOM 1424 C C . LEU B 1 66 ? 3.66 16.234 12.227 1 91.69 66 LEU B C 1
ATOM 1426 O O . LEU B 1 66 ? 3.947 15.344 11.43 1 91.69 66 LEU B O 1
ATOM 1430 N N . TYR B 1 67 ? 2.418 16.641 12.492 1 94.44 67 TYR B N 1
ATOM 1431 C CA . TYR B 1 67 ? 1.278 16.078 11.773 1 94.44 67 TYR B CA 1
ATOM 1432 C C . TYR B 1 67 ? 1.439 16.25 10.266 1 94.44 67 TYR B C 1
ATOM 1434 O O . TYR B 1 67 ? 1.288 15.289 9.508 1 94.44 67 TYR B O 1
ATOM 1442 N N . SER B 1 68 ? 1.711 17.438 9.789 1 94.19 68 SER B N 1
ATOM 1443 C CA . SER B 1 68 ? 1.891 17.734 8.375 1 94.19 68 SER B CA 1
ATOM 1444 C C . SER B 1 68 ? 2.988 16.859 7.762 1 94.19 68 SER B C 1
ATOM 1446 O O . SER B 1 68 ? 2.801 16.281 6.695 1 94.19 68 SER B O 1
ATOM 1448 N N . ASP B 1 69 ? 4.059 16.766 8.492 1 93.38 69 ASP B N 1
ATOM 1449 C CA . ASP B 1 69 ? 5.184 15.969 8.008 1 93.38 69 ASP B CA 1
ATOM 1450 C C . ASP B 1 69 ? 4.781 14.508 7.805 1 93.38 69 ASP B C 1
ATOM 1452 O O . ASP B 1 69 ? 5.094 13.914 6.77 1 93.38 69 ASP B O 1
ATOM 1456 N N . VAL B 1 70 ? 4.137 14.008 8.789 1 94.06 70 VAL B N 1
ATOM 1457 C CA . VAL B 1 70 ? 3.764 12.602 8.734 1 94.06 70 VAL B CA 1
ATOM 1458 C C . VAL B 1 70 ? 2.754 12.375 7.613 1 94.06 70 VAL B C 1
ATOM 1460 O O . VAL B 1 70 ? 2.9 11.453 6.812 1 94.06 70 VAL B O 1
ATOM 1463 N N . MET B 1 71 ? 1.715 13.266 7.465 1 95.62 71 MET B N 1
ATOM 1464 C CA . MET B 1 71 ? 0.702 13.102 6.426 1 95.62 71 MET B CA 1
ATOM 1465 C C . MET B 1 71 ? 1.313 13.273 5.039 1 95.62 71 MET B C 1
ATOM 1467 O O . MET B 1 71 ? 1.002 12.508 4.121 1 95.62 71 MET B O 1
ATOM 1471 N N . LEU B 1 72 ? 2.209 14.203 4.891 1 94.56 72 LEU B N 1
ATOM 1472 C CA . LEU B 1 72 ? 2.846 14.453 3.604 1 94.56 72 LEU B CA 1
ATOM 1473 C C . LEU B 1 72 ? 3.758 13.289 3.219 1 94.56 72 LEU B C 1
ATOM 1475 O O . LEU B 1 72 ? 3.783 12.875 2.059 1 94.56 72 LEU B O 1
ATOM 1479 N N . GLU B 1 73 ? 4.512 12.82 4.211 1 94.06 73 GLU B N 1
ATOM 1480 C CA . GLU B 1 73 ? 5.383 11.68 3.959 1 94.06 73 GLU B CA 1
ATOM 1481 C C . GLU B 1 73 ? 4.574 10.438 3.58 1 94.06 73 GLU B C 1
ATOM 1483 O O . GLU B 1 73 ? 4.949 9.703 2.668 1 94.06 73 GLU B O 1
ATOM 1488 N N . ASN B 1 74 ? 3.539 10.172 4.316 1 93.81 74 ASN B N 1
ATOM 1489 C CA . ASN B 1 74 ? 2.682 9.031 4 1 93.81 74 ASN B CA 1
ATOM 1490 C C . ASN B 1 74 ? 2.127 9.125 2.582 1 93.81 74 ASN B C 1
ATOM 1492 O O . ASN B 1 74 ? 2.143 8.148 1.838 1 93.81 74 ASN B O 1
ATOM 1496 N N . TYR B 1 75 ? 1.68 10.289 2.189 1 94.94 75 TYR B N 1
ATOM 1497 C CA . TYR B 1 75 ? 1.168 10.492 0.839 1 94.94 75 TYR B CA 1
ATOM 1498 C C . TYR B 1 75 ? 2.26 10.258 -0.198 1 94.94 75 TYR B C 1
ATOM 1500 O O . TYR B 1 75 ? 2.037 9.578 -1.203 1 94.94 75 TYR B O 1
ATOM 1508 N N . LYS B 1 76 ? 3.4 10.812 0.026 1 93.75 76 LYS B N 1
ATOM 1509 C CA . LYS B 1 76 ? 4.527 10.648 -0.888 1 93.75 76 LYS B CA 1
ATOM 1510 C C . LYS B 1 76 ? 4.875 9.172 -1.067 1 93.75 76 LYS B C 1
ATOM 1512 O O . LYS B 1 76 ? 5.094 8.711 -2.191 1 93.75 76 LYS B O 1
ATOM 1517 N N . ASN B 1 77 ? 5.012 8.43 0.027 1 93.31 77 ASN B N 1
ATOM 1518 C CA . ASN B 1 77 ? 5.32 7.004 -0.023 1 93.31 77 ASN B CA 1
ATOM 1519 C C . ASN B 1 77 ? 4.301 6.238 -0.858 1 93.31 77 ASN B C 1
ATOM 1521 O O . ASN B 1 77 ? 4.672 5.426 -1.711 1 93.31 77 ASN B O 1
ATOM 1525 N N . LEU B 1 78 ? 2.994 6.516 -0.619 1 91.88 78 LEU B N 1
ATOM 1526 C CA . LEU B 1 78 ? 1.936 5.832 -1.354 1 91.88 78 LEU B CA 1
ATOM 1527 C C . LEU B 1 78 ? 1.964 6.215 -2.83 1 91.88 78 LEU B C 1
ATOM 1529 O O . LEU B 1 78 ? 1.82 5.355 -3.701 1 91.88 78 LEU B O 1
ATOM 1533 N N . ALA B 1 79 ? 2.162 7.473 -3.084 1 92.94 79 ALA B N 1
ATOM 1534 C CA . ALA B 1 79 ? 2.205 7.957 -4.461 1 92.94 79 ALA B CA 1
ATOM 1535 C C . ALA B 1 79 ? 3.377 7.348 -5.223 1 92.94 79 ALA B C 1
ATOM 1537 O O . ALA B 1 79 ? 3.24 6.973 -6.391 1 92.94 79 ALA B O 1
ATOM 1538 N N . THR B 1 80 ? 4.516 7.254 -4.562 1 92.19 80 THR B N 1
ATOM 1539 C CA . THR B 1 80 ? 5.711 6.684 -5.176 1 92.19 80 THR B CA 1
ATOM 1540 C C . THR B 1 80 ? 5.484 5.215 -5.527 1 92.19 80 THR B C 1
ATOM 1542 O O . THR B 1 80 ? 5.781 4.785 -6.645 1 92.19 80 THR B O 1
ATOM 1545 N N . VAL B 1 81 ? 5.027 4.523 -4.605 1 89.5 81 VAL B N 1
ATOM 1546 C CA . VAL B 1 81 ? 4.762 3.109 -4.84 1 89.5 81 VAL B CA 1
ATOM 1547 C C . VAL B 1 81 ? 3.703 2.955 -5.926 1 89.5 81 VAL B C 1
ATOM 1549 O O . VAL B 1 81 ? 3.842 2.121 -6.824 1 89.5 81 VAL B O 1
ATOM 1552 N N . GLY B 1 82 ? 2.652 3.762 -5.816 1 90.12 82 GLY B N 1
ATOM 1553 C CA . GLY B 1 82 ? 1.609 3.73 -6.828 1 90.12 82 GLY B CA 1
ATOM 1554 C C . GLY B 1 82 ? 2.121 4.039 -8.227 1 90.12 82 GLY B C 1
ATOM 1555 O O . GLY B 1 82 ? 1.702 3.414 -9.195 1 90.12 82 GLY B O 1
ATOM 1556 N N . GLY B 1 83 ? 3.053 4.879 -8.375 1 89.69 83 GLY B N 1
ATOM 1557 C CA . GLY B 1 83 ? 3.617 5.281 -9.656 1 89.69 83 GLY B CA 1
ATOM 1558 C C . GLY B 1 83 ? 4.625 4.289 -10.203 1 89.69 83 GLY B C 1
ATOM 1559 O O . GLY B 1 83 ? 4.977 4.336 -11.383 1 89.69 83 GLY B O 1
ATOM 1560 N N . GLN B 1 84 ? 5.105 3.506 -9.383 1 87.38 84 GLN B N 1
ATOM 1561 C CA . GLN B 1 84 ? 6.148 2.568 -9.773 1 87.38 84 GLN B CA 1
ATOM 1562 C C . GLN B 1 84 ? 5.578 1.176 -10.016 1 87.38 84 GLN B C 1
ATOM 1564 O O . GLN B 1 84 ? 6.324 0.205 -10.148 1 87.38 84 GLN B O 1
ATOM 1569 N N . ILE B 1 85 ? 4.316 1.076 -10.031 1 88.69 85 ILE B N 1
ATOM 1570 C CA . ILE B 1 85 ? 3.721 -0.24 -10.227 1 88.69 85 ILE B CA 1
ATOM 1571 C C . ILE B 1 85 ? 4.004 -0.73 -11.641 1 88.69 85 ILE B C 1
ATOM 1573 O O . ILE B 1 85 ? 3.498 -0.163 -12.617 1 88.69 85 ILE B O 1
ATOM 1577 N N . ILE B 1 86 ? 4.914 -1.605 -11.789 1 88.81 86 ILE B N 1
ATOM 1578 C CA . ILE B 1 86 ? 5.246 -2.328 -13.008 1 88.81 86 ILE B CA 1
ATOM 1579 C C . ILE B 1 86 ? 4.828 -3.791 -12.875 1 88.81 86 ILE B C 1
ATOM 1581 O O . ILE B 1 86 ? 4.953 -4.383 -11.797 1 88.81 86 ILE B O 1
ATOM 1585 N N . LYS B 1 87 ? 4.355 -4.332 -13.922 1 93.56 87 LYS B N 1
ATOM 1586 C CA . LYS B 1 87 ? 3.945 -5.734 -13.883 1 93.56 87 LYS B CA 1
ATOM 1587 C C . LYS B 1 87 ? 5.145 -6.652 -13.68 1 93.56 87 LYS B C 1
ATOM 1589 O O . LYS B 1 87 ? 6.02 -6.738 -14.547 1 93.56 87 LYS B O 1
ATOM 1594 N N . PRO B 1 88 ? 5.18 -7.371 -12.625 1 93.12 88 PRO B N 1
ATOM 1595 C CA . PRO B 1 88 ? 6.297 -8.281 -12.359 1 93.12 88 PRO B CA 1
ATOM 1596 C C . PRO B 1 88 ? 6.336 -9.469 -13.32 1 93.12 88 PRO B C 1
ATOM 1598 O O . PRO B 1 88 ? 5.285 -9.93 -13.781 1 93.12 88 PRO B O 1
ATOM 1601 N N . SER B 1 89 ? 7.555 -10.008 -13.5 1 93.5 89 SER B N 1
ATOM 1602 C CA . SER B 1 89 ? 7.73 -11.164 -14.375 1 93.5 89 SER B CA 1
ATOM 1603 C C . SER B 1 89 ? 6.906 -12.352 -13.891 1 93.5 89 SER B C 1
ATOM 1605 O O . SER B 1 89 ? 6.359 -13.102 -14.703 1 93.5 89 SER B O 1
ATOM 1607 N N . LEU B 1 90 ? 6.82 -12.531 -12.625 1 94.56 90 LEU B N 1
ATOM 1608 C CA . LEU B 1 90 ? 6.016 -13.602 -12.047 1 94.56 90 LEU B CA 1
ATOM 1609 C C . LEU B 1 90 ? 4.566 -13.5 -12.516 1 94.56 90 LEU B C 1
ATOM 1611 O O . LEU B 1 90 ? 3.969 -14.508 -12.906 1 94.56 90 LEU B O 1
ATOM 1615 N N . ILE B 1 91 ? 4.043 -12.258 -12.477 1 96.25 91 ILE B N 1
ATOM 1616 C CA . ILE B 1 91 ? 2.65 -12.047 -12.859 1 96.25 91 ILE B CA 1
ATOM 1617 C C . ILE B 1 91 ? 2.467 -12.367 -14.336 1 96.25 91 ILE B C 1
ATOM 1619 O O . ILE B 1 91 ? 1.513 -13.055 -14.719 1 96.25 91 ILE B O 1
ATOM 1623 N N . SER B 1 92 ? 3.334 -11.969 -15.117 1 94.5 92 SER B N 1
ATOM 1624 C CA . SER B 1 92 ? 3.291 -12.289 -16.547 1 94.5 92 SER B CA 1
ATOM 1625 C C . SER B 1 92 ? 3.305 -13.797 -16.766 1 94.5 92 SER B C 1
ATOM 1627 O O . SER B 1 92 ? 2.553 -14.32 -17.594 1 94.5 92 SER B O 1
ATOM 1629 N N . TRP B 1 93 ? 4.152 -14.469 -16.109 1 94.38 93 TRP B N 1
ATOM 1630 C CA . TRP B 1 93 ? 4.262 -15.914 -16.234 1 94.38 93 TRP B CA 1
ATOM 1631 C C . TRP B 1 93 ? 2.971 -16.594 -15.789 1 94.38 93 TRP B C 1
ATOM 1633 O O . TRP B 1 93 ? 2.457 -17.484 -16.484 1 94.38 93 TRP B O 1
ATOM 1643 N N . LEU B 1 94 ? 2.457 -16.219 -14.68 1 93.94 94 LEU B N 1
ATOM 1644 C CA . LEU B 1 94 ? 1.231 -16.812 -14.164 1 93.94 94 LEU B CA 1
ATOM 1645 C C . LEU B 1 94 ? 0.077 -16.625 -15.141 1 93.94 94 LEU B C 1
ATOM 1647 O O . LEU B 1 94 ? -0.718 -17.547 -15.352 1 93.94 94 LEU B O 1
ATOM 1651 N N . GLU B 1 95 ? -0.04 -15.461 -15.695 1 94 95 GLU B N 1
ATOM 1652 C CA . GLU B 1 95 ? -1.079 -15.18 -16.688 1 94 95 GLU B CA 1
ATOM 1653 C C . GLU B 1 95 ? -0.93 -16.078 -17.906 1 94 95 GLU B C 1
ATOM 1655 O O . GLU B 1 95 ? -1.923 -16.562 -18.453 1 94 95 GLU B O 1
ATOM 1660 N N . GLN B 1 96 ? 0.284 -16.297 -18.266 1 91.12 96 GLN B N 1
ATOM 1661 C CA . GLN B 1 96 ? 0.556 -17.156 -19.422 1 91.12 96 GLN B CA 1
ATOM 1662 C C . GLN B 1 96 ? 0.223 -18.609 -19.109 1 91.12 96 GLN B C 1
ATOM 1664 O O . GLN B 1 96 ? -0.365 -19.312 -19.953 1 91.12 96 GLN B O 1
ATOM 1669 N N . GLU B 1 97 ? 0.574 -19.016 -17.953 1 87.81 97 GLU B N 1
ATOM 1670 C CA . GLU B 1 97 ? 0.272 -20.391 -17.547 1 87.81 97 GLU B CA 1
ATOM 1671 C C . GLU B 1 97 ? -1.234 -20.625 -17.469 1 87.81 97 GLU B C 1
ATOM 1673 O O . GLU B 1 97 ? -1.73 -21.672 -17.875 1 87.81 97 GLU B O 1
ATOM 1678 N N . GLU B 1 98 ? -1.897 -19.688 -16.938 1 86.38 98 GLU B N 1
ATOM 1679 C CA . GLU B 1 98 ? -3.354 -19.781 -16.859 1 86.38 98 GLU B CA 1
ATOM 1680 C C . GLU B 1 98 ? -3.965 -19.875 -18.266 1 86.38 98 GLU B C 1
ATOM 1682 O O . GLU B 1 98 ? -4.898 -20.641 -18.484 1 86.38 98 GLU B O 1
ATOM 1687 N N . SER B 1 99 ? -3.428 -19.156 -19.094 1 87.19 99 SER B N 1
ATOM 1688 C CA . SER B 1 99 ? -3.918 -19.156 -20.469 1 87.19 99 SER B CA 1
ATOM 1689 C C . SER B 1 99 ? -3.666 -20.5 -21.141 1 87.19 99 SER B C 1
ATOM 1691 O O . SER B 1 99 ? -4.512 -21 -21.891 1 87.19 99 SER B O 1
ATOM 1693 N N . ARG B 1 100 ? -2.621 -21.141 -20.953 1 83.25 100 ARG B N 1
ATOM 1694 C CA . ARG B 1 100 ? -2.277 -22.438 -21.516 1 83.25 100 ARG B CA 1
ATOM 1695 C C . ARG B 1 100 ? -3.174 -23.547 -20.938 1 83.25 100 ARG B C 1
ATOM 1697 O O . ARG B 1 100 ? -3.592 -24.438 -21.672 1 83.25 100 ARG B O 1
ATOM 1704 N N . THR B 1 101 ? -3.451 -23.422 -19.609 1 79.31 101 THR B N 1
ATOM 1705 C CA . THR B 1 101 ? -4.305 -24.406 -18.953 1 79.31 101 THR B CA 1
ATOM 1706 C C . THR B 1 101 ? -5.738 -24.312 -19.469 1 79.31 101 THR B C 1
ATOM 1708 O O . THR B 1 101 ? -6.398 -25.328 -19.688 1 79.31 101 THR B O 1
ATOM 1711 N N . VAL B 1 102 ? -6.211 -23.094 -19.625 1 76.12 102 VAL B N 1
ATOM 1712 C CA . VAL B 1 102 ? -7.562 -22.875 -20.125 1 76.12 102 VAL B CA 1
ATOM 1713 C C . VAL B 1 102 ? -7.66 -23.359 -21.562 1 76.12 102 VAL B C 1
ATOM 1715 O O . VAL B 1 102 ? -8.633 -24.016 -21.953 1 76.12 102 VAL B O 1
ATOM 1718 N N . GLN B 1 103 ? -6.699 -23.047 -22.281 1 74 103 GLN B N 1
ATOM 1719 C CA . GLN B 1 103 ? -6.676 -23.469 -23.672 1 74 103 GLN B CA 1
ATOM 1720 C C . GLN B 1 103 ? -6.492 -24.984 -23.797 1 74 103 GLN B C 1
ATOM 1722 O O . GLN B 1 103 ? -7.086 -25.625 -24.672 1 74 103 GLN B O 1
ATOM 1727 N N . GLY B 1 104 ? -5.738 -25.438 -22.828 1 66.19 104 GLY B N 1
ATOM 1728 C CA . GLY B 1 104 ? -5.551 -26.891 -22.797 1 66.19 104 GLY B CA 1
ATOM 1729 C C . GLY B 1 104 ? -6.699 -27.625 -22.141 1 66.19 104 GLY B C 1
ATOM 1730 O O . GLY B 1 104 ? -7 -28.766 -22.5 1 66.19 104 GLY B O 1
ATOM 1731 N N . GLY B 1 105 ? -7.262 -27.125 -20.859 1 60.12 105 GLY B N 1
ATOM 1732 C CA . GLY B 1 105 ? -8.422 -27.734 -20.219 1 60.12 105 GLY B CA 1
ATOM 1733 C C . GLY B 1 105 ? -9.688 -27.609 -21.047 1 60.12 105 GLY B C 1
ATOM 1734 O O . GLY B 1 105 ? -10.672 -28.297 -20.781 1 60.12 105 GLY B O 1
ATOM 1735 N N . VAL B 1 106 ? -10.156 -26.453 -21.578 1 54 106 VAL B N 1
ATOM 1736 C CA . VAL B 1 106 ? -11.242 -26.547 -22.547 1 54 106 VAL B CA 1
ATOM 1737 C C . VAL B 1 106 ? -11.102 -27.844 -23.344 1 54 106 VAL B C 1
ATOM 1739 O O . VAL B 1 106 ? -12.094 -28.391 -23.828 1 54 106 VAL B O 1
ATOM 1742 N N . LEU B 1 107 ? -10.055 -28.438 -23.5 1 44.94 107 LEU B N 1
ATOM 1743 C CA . LEU B 1 107 ? -10.047 -29.812 -23.953 1 44.94 107 LEU B CA 1
ATOM 1744 C C . LEU B 1 107 ? -10.367 -30.766 -22.797 1 44.94 107 LEU B C 1
ATOM 1746 O O . LEU B 1 107 ? -11.062 -31.766 -22.984 1 44.94 107 LEU B O 1
ATOM 1750 N N . GLN B 1 108 ? -9.922 -30.906 -21.562 1 41.91 108 GLN B N 1
ATOM 1751 C CA . GLN B 1 108 ? -10.5 -31.859 -20.609 1 41.91 108 GLN B CA 1
ATOM 1752 C C . GLN B 1 108 ? -11.586 -31.203 -19.766 1 41.91 108 GLN B C 1
ATOM 1754 O O . GLN B 1 108 ? -12.68 -31.75 -19.625 1 41.91 108 GLN B O 1
ATOM 1759 N N . GLY B 1 109 ? -11.398 -30.594 -18.375 1 40.22 109 GLY B N 1
ATOM 1760 C CA . GLY B 1 109 ? -12.273 -30.422 -17.234 1 40.22 109 GLY B CA 1
ATOM 1761 C C . GLY B 1 109 ? -13.016 -29.109 -17.234 1 40.22 109 GLY B C 1
ATOM 1762 O O . GLY B 1 109 ? -13.648 -28.75 -16.234 1 40.22 109 GLY B O 1
ATOM 1763 N N . ARG B 1 110 ? -12.938 -27.922 -17.812 1 36.69 110 ARG B N 1
ATOM 1764 C CA . ARG B 1 110 ? -13.078 -26.672 -17.062 1 36.69 110 ARG B CA 1
ATOM 1765 C C . ARG B 1 110 ? -14.531 -26.422 -16.688 1 36.69 110 ARG B C 1
ATOM 1767 O O . ARG B 1 110 ? -15.234 -25.688 -17.391 1 36.69 110 ARG B O 1
ATOM 1774 N N . LYS B 1 111 ? -15.375 -27.453 -16.344 1 35.31 111 LYS B N 1
ATOM 1775 C CA . LYS B 1 111 ? -16.734 -27.078 -15.945 1 35.31 111 LYS B CA 1
ATOM 1776 C C . LYS B 1 111 ? -16.734 -26.328 -14.625 1 35.31 111 LYS B C 1
ATOM 1778 O O . LYS B 1 111 ? -17.781 -26.109 -14.016 1 35.31 111 LYS B O 1
ATOM 1783 N N . THR B 1 112 ? -15.781 -25.938 -13.828 1 34.16 112 THR B N 1
ATOM 1784 C CA . THR B 1 112 ? -16.188 -25.516 -12.492 1 34.16 112 THR B CA 1
ATOM 1785 C C . THR B 1 112 ? -17.047 -24.25 -12.562 1 34.16 112 THR B C 1
ATOM 1787 O O . THR B 1 112 ? -16.594 -23.219 -13.07 1 34.16 112 THR B O 1
ATOM 1790 N N . GLN B 1 113 ? -18.406 -24.344 -12.688 1 32.56 113 GLN B N 1
ATOM 1791 C CA . GLN B 1 113 ? -19.453 -23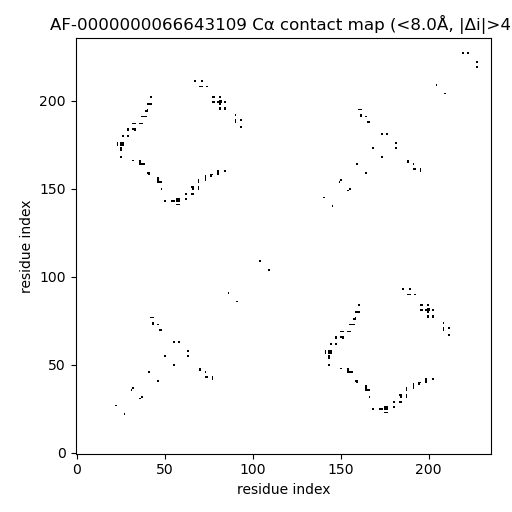.344 -12.531 1 32.56 113 GLN B CA 1
ATOM 1792 C C . GLN B 1 113 ? -19.266 -22.531 -11.25 1 32.56 113 GLN B C 1
ATOM 1794 O O . GLN B 1 113 ? -19.203 -23.109 -10.156 1 32.56 113 GLN B O 1
ATOM 1799 N N . TRP B 1 114 ? -18.469 -21.469 -11.211 1 32.16 114 TRP B N 1
ATOM 1800 C CA . TRP B 1 114 ? -18.406 -20.422 -10.18 1 32.16 114 TRP B CA 1
ATOM 1801 C C . TRP B 1 114 ? -19.812 -19.984 -9.773 1 32.16 114 TRP B C 1
ATOM 1803 O O . TRP B 1 114 ? -20.547 -19.422 -10.578 1 32.16 114 TRP B O 1
ATOM 1813 N N . LYS B 1 115 ? -20.703 -20.875 -9.102 1 32.28 115 LYS B N 1
ATOM 1814 C CA . LYS B 1 115 ? -22 -20.469 -8.578 1 32.28 115 LYS B CA 1
ATOM 1815 C C . LYS B 1 115 ? -21.875 -19.219 -7.715 1 32.28 115 LYS B C 1
ATOM 1817 O O . LYS B 1 115 ? -21.125 -19.203 -6.742 1 32.28 115 LYS B O 1
ATOM 1822 N N . GLY B 1 116 ? -22.047 -18 -8.219 1 25.42 116 GLY B N 1
ATOM 1823 C CA . GLY B 1 116 ? -22.344 -16.719 -7.598 1 25.42 116 GLY B CA 1
ATOM 1824 C C . GLY B 1 116 ? -23.438 -16.812 -6.543 1 25.42 116 GLY B C 1
ATOM 1825 O O . GLY B 1 116 ? -24.625 -16.906 -6.871 1 25.42 116 GLY B O 1
ATOM 1826 N N . THR B 1 117 ? -23.469 -17.781 -5.605 1 24.22 117 THR B N 1
ATOM 1827 C CA . THR B 1 117 ? -24.5 -17.594 -4.594 1 24.22 117 THR B CA 1
ATOM 1828 C C . THR B 1 117 ? -24.266 -16.297 -3.824 1 24.22 117 THR B C 1
ATOM 1830 O O . THR B 1 117 ? -23.234 -16.125 -3.168 1 24.22 117 THR B O 1
ATOM 1833 N N . LEU B 1 118 ? -24.594 -15.07 -4.469 1 19.12 118 LEU B N 1
ATOM 1834 C CA . LEU B 1 118 ? -25.156 -14.086 -3.557 1 19.12 118 LEU B CA 1
ATOM 1835 C C . LEU B 1 118 ? -26.547 -14.531 -3.078 1 19.12 118 LEU B C 1
ATOM 1837 O O . LEU B 1 118 ? -27.359 -14.992 -3.875 1 19.12 118 LEU B O 1
#

InterPro domains:
  IPR001909 Krueppel-associated box [PF01352] (41-82)
  IPR001909 Krueppel-associated box [PS50805] (42-112)
  IPR001909 Krueppel-associated box [SM00349] (42-102)
  IPR001909 Krueppel-associated box [cd07765] (42-79)
  IPR036051 Krueppel-associated box domain superfamily [SSF109640] (37-98)
  IPR050169 Krueppel C2H2-type zinc-finger [PTHR23232] (39-100)